Protein 8UQF (pdb70)

Radius of gyration: 21.02 Å; Cα contacts (8 Å, |Δi|>4): 495; chains: 2; bounding box: 47×44×53 Å

Sequence (246 aa):
SEEAKEAIIAMLKEWYDAMNEGDMEKLRSLVDPDASSFVDARTNQVYDKDQFLQMIKEALEQDLKVEVKSIDIEVVIVKVKVRATMVRNGQEHVFEVVDTYEFRRSWKIVKLVSEITQLGSEEAKEAIIAMLKEWYDAMNEGDMEKLRSLVDPDASSFVDARTNQVYDKDQFLQMIIKEALEQDLKVEVKSIDIEQQPDGDVVIVKVKVRATMVRQEHVFEVVDTYEFRRKGDSWKIVKLLVSEEITQLGS

Structure (mmCIF, N/CA/C/O backbone):
data_8UQF
#
_entry.id   8UQF
#
_cell.length_a   48.016
_cell.length_b   48.609
_cell.length_c   56.438
_cell.angle_alpha   90.000
_cell.angle_beta   93.990
_cell.angle_gamma   90.000
#
_symmetry.space_group_name_H-M   'P 1 21 1'
#
loop_
_entity.id
_entity.type
_entity.pdbx_description
1 polymer 'designed cortisol-binding protein hcy129_mpnn5'
2 non-polymer (11alpha,14beta)-11,17,21-trihydroxypregn-4-ene-3,20-dione
3 non-polymer 'SULFATE ION'
4 water water
#
loop_
_atom_site.group_PDB
_atom_site.id
_atom_site.type_symbol
_atom_site.label_atom_id
_atom_site.label_alt_id
_atom_site.label_comp_id
_atom_site.label_asym_id
_atom_site.label_entity_id
_atom_site.label_seq_id
_atom_site.pdbx_PDB_ins_code
_atom_site.Cartn_x
_atom_site.Cartn_y
_atom_site.Cartn_z
_atom_site.occupancy
_atom_site.B_iso_or_equiv
_atom_site.auth_seq_id
_atom_site.auth_comp_id
_atom_site.auth_asym_id
_atom_site.auth_atom_id
_atom_site.pdbx_PDB_model_num
ATOM 1 N N . SER A 1 6 ? -7.21400 0.41800 8.74400 1.000 68.85167 3 SER A N 1
ATOM 2 C CA . SER A 1 6 ? -6.09000 1.21100 8.27500 1.000 66.18239 3 SER A CA 1
ATOM 3 C C . SER A 1 6 ? -4.89200 0.88000 9.11100 1.000 66.71175 3 SER A C 1
ATOM 4 O O . SER A 1 6 ? -3.77700 0.82400 8.62000 1.000 68.41059 3 SER A O 1
ATOM 7 N N . GLU A 1 7 ? -5.12100 0.60800 10.38200 1.000 66.84015 4 GLU A N 1
ATOM 8 C CA . GLU A 1 7 ? -4.03800 0.25000 11.24500 1.000 66.03084 4 GLU A CA 1
ATOM 9 C C . GLU A 1 7 ? -3.58400 -1.11400 10.79300 1.000 61.87250 4 GLU A C 1
ATOM 10 O O . GLU A 1 7 ? -2.43200 -1.32700 10.71600 1.000 58.81240 4 GLU A O 1
ATOM 16 N N . GLU A 1 8 ? -4.49700 -2.01300 10.44900 1.000 62.18047 5 GLU A N 1
ATOM 17 C CA . GLU A 1 8 ? -4.14400 -3.30500 9.92200 1.000 62.44084 5 GLU A CA 1
ATOM 18 C C . GLU A 1 8 ? -3.32300 -3.15400 8.63600 1.000 59.57417 5 GLU A C 1
ATOM 19 O O . GLU A 1 8 ? -2.35200 -3.82600 8.45000 1.000 58.66274 5 GLU A O 1
ATOM 25 N N . ALA A 1 9 ? -3.71900 -2.25500 7.76200 1.000 62.29183 6 ALA A N 1
ATOM 26 C CA . ALA A 1 9 ? -2.98700 -2.00200 6.55000 1.000 57.51823 6 ALA A CA 1
ATOM 27 C C . ALA A 1 9 ? -1.56700 -1.59600 6.88200 1.000 56.01931 6 ALA A C 1
ATOM 28 O O . ALA A 1 9 ? -0.62200 -2.14500 6.34200 1.000 50.62959 6 ALA A O 1
ATOM 30 N N . LYS A 1 10 ? -1.42500 -0.63600 7.77400 1.000 57.82107 7 LYS A N 1
ATOM 31 C CA . LYS A 1 10 ? -0.12800 -0.16100 8.18000 1.000 52.92965 7 LYS A CA 1
ATOM 32 C C . LYS A 1 10 ? 0.70300 -1.26700 8.78800 1.000 50.90346 7 LYS A C 1
ATOM 33 O O . LYS A 1 10 ? 1.84000 -1.44700 8.48200 1.000 40.12512 7 LYS A O 1
ATOM 39 N N . GLU A 1 11 ? 0.08500 -2.04100 9.63400 1.000 48.03684 8 GLU A N 1
ATOM 40 C CA . GLU A 1 11 ? 0.75800 -3.08000 10.33800 1.000 47.53756 8 GLU A CA 1
ATOM 41 C C . GLU A 1 11 ? 1.23500 -4.14400 9.42100 1.000 42.57617 8 GLU A C 1
ATOM 42 O O . GLU A 1 11 ? 2.21700 -4.73600 9.65900 1.000 40.44356 8 GLU A O 1
ATOM 48 N N . ALA A 1 12 ? 0.49800 -4.38000 8.37000 1.000 40.93405 9 ALA A N 1
ATOM 49 C CA . ALA A 1 12 ? 0.89700 -5.38000 7.38700 1.000 45.01239 9 ALA A CA 1
ATOM 50 C C . ALA A 1 12 ? 2.09400 -4.90300 6.56600 1.000 41.85071 9 ALA A C 1
ATOM 51 O O . ALA A 1 12 ? 3.01700 -5.68600 6.29100 1.000 38.83615 9 ALA A O 1
ATOM 53 N N . ILE A 1 13 ? 2.10900 -3.64000 6.19700 1.000 37.72116 10 ILE A N 1
ATOM 54 C CA . ILE A 1 13 ? 3.21000 -3.10300 5.44300 1.000 34.61332 10 ILE A CA 1
ATOM 55 C C . ILE A 1 13 ? 4.47400 -3.15500 6.27500 1.000 37.65846 10 ILE A C 1
ATOM 56 O O . ILE A 1 13 ? 5.51900 -3.50300 5.79200 1.000 33.54417 10 ILE A O 1
ATOM 61 N N . ILE A 1 14 ? 4.37200 -2.78900 7.53400 1.000 34.11028 11 ILE A N 1
ATOM 62 C CA . ILE A 1 14 ? 5.52800 -2.81800 8.38500 1.000 32.93165 11 ILE A CA 1
ATOM 63 C C . ILE A 1 14 ? 6.05000 -4.20500 8.51700 1.000 35.16809 11 ILE A C 1
ATOM 64 O O . ILE A 1 14 ? 7.21100 -4.41700 8.46300 1.000 33.71443 11 ILE A O 1
ATOM 69 N N . ALA A 1 15 ? 5.16300 -5.14000 8.75100 1.000 33.45867 12 ALA A N 1
ATOM 70 C CA . ALA A 1 15 ? 5.59200 -6.52100 8.89200 1.000 33.63702 12 ALA A CA 1
ATOM 71 C C . ALA A 1 15 ? 6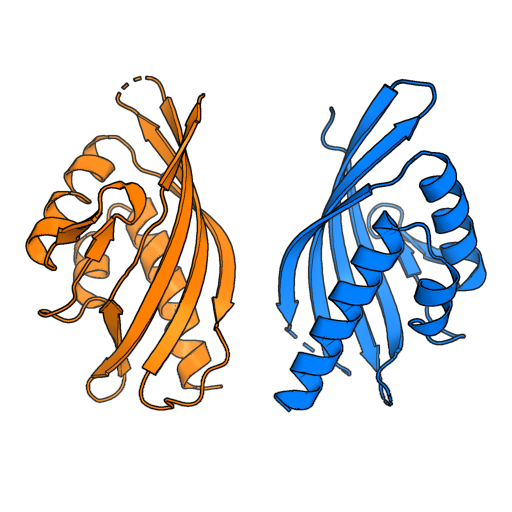.33100 -6.98200 7.64500 1.000 32.15283 12 ALA A C 1
ATOM 72 O O . ALA A 1 15 ? 7.33700 -7.69900 7.74400 1.000 32.96945 12 ALA A O 1
ATOM 74 N N . MET A 1 16 ? 5.84700 -6.60600 6.47500 1.000 30.59841 13 MET A N 1
ATOM 75 C CA . MET A 1 16 ? 6.48400 -6.97900 5.22400 1.000 30.82653 13 MET A CA 1
ATOM 76 C C . MET A 1 16 ? 7.86800 -6.38000 5.10300 1.000 29.70445 13 MET A C 1
ATOM 77 O O . MET A 1 16 ? 8.73100 -7.02000 4.62500 1.000 29.54123 13 MET A O 1
ATOM 82 N N . LEU A 1 17 ? 8.05400 -5.14700 5.52600 1.000 24.84346 14 LEU A N 1
ATOM 83 C CA . LEU A 1 17 ? 9.38800 -4.55100 5.48400 1.000 23.61970 14 LEU A CA 1
ATOM 84 C C . LEU A 1 17 ? 10.32800 -5.23800 6.46000 1.000 27.35959 14 LEU A C 1
ATOM 85 O O . LEU A 1 17 ? 11.51300 -5.40600 6.16700 1.000 24.76208 14 LEU A O 1
ATOM 90 N N . LYS A 1 18 ? 9.81900 -5.64000 7.63200 1.000 28.87502 15 LYS A N 1
ATOM 91 C CA . LYS A 1 18 ? 10.60200 -6.50100 8.51500 1.000 29.06621 15 LYS A CA 1
ATOM 92 C C . LYS A 1 18 ? 11.02100 -7.77900 7.79400 1.000 29.84701 15 LYS A C 1
ATOM 93 O O . LYS A 1 18 ? 12.17600 -8.20500 7.88500 1.000 28.29011 15 LYS A O 1
ATOM 99 N N . GLU A 1 19 ? 10.07300 -8.42800 7.11300 1.000 27.08336 16 GLU A N 1
ATOM 100 C CA . GLU A 1 19 ? 10.39800 -9.63800 6.37100 1.000 27.82882 16 GLU A CA 1
ATOM 101 C C . GLU A 1 19 ? 11.46400 -9.36100 5.31900 1.000 26.16287 16 GLU A C 1
ATOM 102 O O . GLU A 1 19 ? 12.37600 -10.18400 5.10800 1.000 24.97265 16 GLU A O 1
ATOM 108 N N . TRP A 1 20 ? 11.36100 -8.21200 4.64300 1.000 24.20865 17 TRP A N 1
ATOM 109 C CA . TRP A 1 20 ? 12.27900 -7.87300 3.56000 1.000 22.53693 17 TRP A CA 1
ATOM 110 C C . TRP A 1 20 ? 13.70700 -7.81100 4.08700 1.000 21.03451 17 TRP A C 1
ATOM 111 O O . TRP A 1 20 ? 14.61400 -8.48100 3.58200 1.000 20.37964 17 TRP A O 1
ATOM 122 N N . TYR A 1 21 ? 13.90400 -6.99900 5.08400 1.000 22.93757 18 TYR A N 1
ATOM 123 C CA . TYR A 1 21 ? 15.20900 -6.84300 5.59500 1.000 19.91000 18 TYR A CA 1
ATOM 124 C C . TYR A 1 21 ? 15.69800 -8.10500 6.30300 1.000 20.02549 18 TYR A C 1
ATOM 125 O O . TYR A 1 21 ? 16.84000 -8.38300 6.26000 1.000 23.72861 18 TYR A O 1
ATOM 134 N N . ASP A 1 22 ? 14.81100 -8.86100 6.91900 1.000 24.15663 19 ASP A N 1
ATOM 135 C CA . ASP A 1 22 ? 15.22600 -10.09100 7.55300 1.000 27.73699 19 ASP A CA 1
ATOM 136 C C . ASP A 1 22 ? 15.65900 -11.07200 6.48000 1.000 27.11164 19 ASP A C 1
ATOM 137 O O . ASP A 1 22 ? 16.63700 -11.71100 6.63100 1.000 25.42673 19 ASP A O 1
ATOM 142 N N . ALA A 1 23 ? 14.91800 -11.17100 5.40000 1.000 23.37502 20 ALA A N 1
ATOM 143 C CA . ALA A 1 23 ? 15.28700 -12.06900 4.31200 1.000 24.59995 20 ALA A CA 1
ATOM 144 C C . ALA A 1 23 ? 16.62700 -11.68400 3.70500 1.000 25.00573 20 ALA A C 1
ATOM 145 O O . ALA A 1 23 ? 17.37900 -12.51000 3.27300 1.000 23.84625 20 ALA A O 1
ATOM 147 N N . MET A 1 24 ? 16.89400 -10.39600 3.68900 1.000 21.33713 21 MET A N 1
ATOM 148 C CA . MET A 1 24 ? 18.13500 -9.91800 3.18700 1.000 21.75842 21 MET A CA 1
ATOM 149 C C . MET A 1 24 ? 19.26700 -10.42600 4.05500 1.000 21.42436 21 MET A C 1
ATOM 150 O O . MET A 1 24 ? 20.17900 -10.96600 3.56600 1.000 22.06166 21 MET A O 1
ATOM 155 N N . ASN A 1 25 ? 19.16800 -10.30600 5.34900 1.000 23.06334 22 ASN A N 1
ATOM 156 C CA . ASN A 1 25 ? 20.22100 -10.81900 6.20800 1.000 21.37770 22 ASN A CA 1
ATOM 157 C C . ASN A 1 25 ? 20.31500 -12.34200 6.16200 1.000 24.96673 22 ASN A C 1
ATOM 158 O O . ASN A 1 25 ? 21.36500 -12.87500 6.23700 1.000 27.34869 22 ASN A O 1
ATOM 163 N N . GLU A 1 26 ? 19.19300 -13.01200 5.90300 1.000 23.62227 23 GLU A N 1
ATOM 164 C CA . GLU A 1 26 ? 19.20800 -14.46500 5.77800 1.000 24.32521 23 GLU A CA 1
ATOM 165 C C . GLU A 1 26 ? 19.77600 -14.91700 4.44000 1.000 29.43115 23 GLU A C 1
ATOM 166 O O . GLU A 1 26 ? 20.10900 -16.10500 4.28500 1.000 27.13728 23 GLU A O 1
ATOM 172 N N . GLY A 1 27 ? 19.84800 -14.01600 3.45000 1.000 21.10274 24 GLY A N 1
ATOM 173 C CA . GLY A 1 27 ? 20.20500 -14.40000 2.10900 1.000 22.57362 24 GLY A CA 1
ATOM 174 C C . GLY A 1 27 ? 19.12300 -15.14400 1.36100 1.000 27.52709 24 GLY A C 1
ATOM 175 O O . GLY A 1 27 ? 19.42800 -15.89100 0.43000 1.000 26.69983 24 GLY A O 1
ATOM 176 N N . ASP A 1 28 ? 17.86600 -14.96700 1.75900 1.000 24.17266 25 ASP A N 1
ATOM 177 C CA . ASP A 1 28 ? 16.74100 -15.72600 1.22000 1.000 25.24532 25 ASP A CA 1
ATOM 178 C C . ASP A 1 28 ? 16.04000 -14.93100 0.11900 1.000 23.81750 25 ASP A C 1
ATOM 179 O O . ASP A 1 28 ? 15.07600 -14.20200 0.36300 1.000 23.46471 25 ASP A O 1
ATOM 184 N N . MET A 1 29 ? 16.51900 -15.09100 -1.10400 1.000 21.79300 26 MET A N 1
ATOM 185 C CA . MET A 1 29 ? 15.93500 -14.33400 -2.20400 1.000 25.03667 26 MET A CA 1
ATOM 186 C C . MET A 1 29 ? 14.57600 -14.86900 -2.61100 1.000 28.57159 26 MET A C 1
ATOM 187 O O . MET A 1 29 ? 13.81400 -14.12900 -3.23400 1.000 25.22513 26 MET A O 1
ATOM 192 N N . GLU A 1 30 ? 14.18100 -16.06000 -2.20400 1.000 26.65471 27 GLU A N 1
ATOM 193 C CA . GLU A 1 30 ? 12.84600 -16.50700 -2.51000 1.000 27.00079 27 GLU A CA 1
ATOM 194 C C . GLU A 1 30 ? 11.85600 -15.62100 -1.83800 1.000 29.33555 27 GLU A 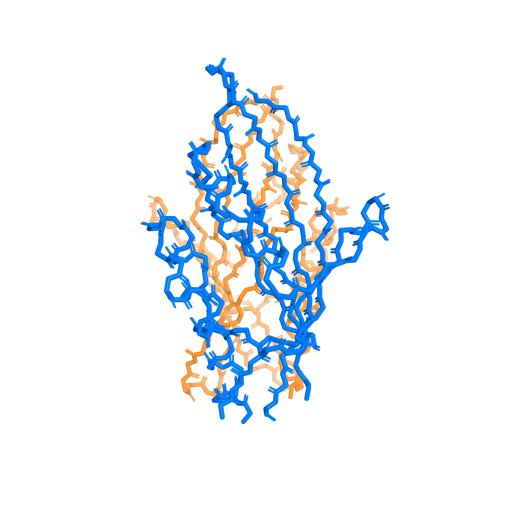C 1
ATOM 195 O O . GLU A 1 30 ? 10.81700 -15.34500 -2.35800 1.000 30.51309 27 GLU A O 1
ATOM 201 N N . LYS A 1 31 ? 12.17000 -15.21500 -0.63400 1.000 25.22095 28 LYS A N 1
ATOM 202 C CA . LYS A 1 31 ? 11.26400 -14.36100 0.10400 1.000 30.67809 28 LYS A CA 1
ATOM 203 C C . LYS A 1 31 ? 11.24300 -12.97400 -0.51200 1.000 28.92171 28 LYS A C 1
ATOM 204 O O . LYS A 1 31 ? 10.22200 -12.40200 -0.62500 1.000 27.75020 28 LYS A O 1
ATOM 210 N N . LEU A 1 32 ? 12.35700 -12.45800 -0.94800 1.000 20.53597 29 LEU A N 1
ATOM 211 C CA . LEU A 1 32 ? 12.37200 -11.12900 -1.58100 1.000 19.40688 29 LEU A CA 1
ATOM 212 C C . LEU A 1 32 ? 11.54600 -11.11200 -2.86300 1.000 23.38803 29 LEU A C 1
ATOM 213 O O . LEU A 1 32 ? 10.76800 -10.18400 -3.11200 1.000 25.11698 29 LEU A O 1
ATOM 218 N N . ARG A 1 33 ? 11.66900 -12.14700 -3.65600 1.000 25.99608 30 ARG A N 1
ATOM 219 C CA . ARG A 1 33 ? 10.97900 -12.19200 -4.91700 1.000 26.32559 30 ARG A CA 1
ATOM 220 C C . ARG A 1 33 ? 9.49800 -12.11300 -4.75000 1.000 28.23096 30 ARG A C 1
ATOM 221 O O . ARG A 1 33 ? 8.82300 -11.46100 -5.47600 1.000 27.53619 30 ARG A O 1
ATOM 229 N N . SER A 1 34 ? 9.00600 -12.70000 -3.69200 1.000 25.27116 31 SER A N 1
ATOM 230 C CA . SER A 1 34 ? 7.59100 -12.72100 -3.47100 1.000 31.55018 31 SER A CA 1
ATOM 231 C C . SER A 1 34 ? 6.96200 -11.42700 -2.97500 1.000 30.66003 31 SER A C 1
ATOM 232 O O . SER A 1 34 ? 5.77600 -11.29000 -3.00700 1.000 32.95580 31 SER A O 1
ATOM 235 N N . LEU A 1 35 ? 7.77500 -10.50300 -2.50500 1.000 23.27190 32 LEU A N 1
ATOM 236 C CA . LEU A 1 35 ? 7.31000 -9.24000 -1.94100 1.000 26.47782 32 LEU A CA 1
ATOM 237 C C . LEU A 1 35 ? 7.20000 -8.11800 -2.97000 1.000 25.81166 32 LEU A C 1
ATOM 238 O O . LEU A 1 35 ? 6.65300 -7.05200 -2.65800 1.000 28.14505 32 LEU A O 1
ATOM 243 N N . VAL A 1 36 ? 7.62900 -8.36100 -4.20300 1.000 26.13617 33 VAL A N 1
ATOM 244 C CA . VAL A 1 36 ? 7.76900 -7.34900 -5.24400 1.000 25.17406 33 VAL A CA 1
ATOM 245 C C . VAL A 1 36 ? 6.80200 -7.66600 -6.36800 1.000 26.80228 33 VAL A C 1
ATOM 246 O O . VAL A 1 36 ? 6.77500 -8.79800 -6.86300 1.000 28.22872 33 VAL A O 1
ATOM 250 N N . ASP A 1 37 ? 6.08400 -6.66500 -6.84600 1.000 25.65483 34 ASP A N 1
ATOM 251 C CA . ASP A 1 37 ? 5.20400 -6.84000 -7.96200 1.000 29.35809 34 ASP A CA 1
ATOM 252 C C . ASP A 1 37 ? 6.07200 -7.12300 -9.17500 1.000 32.64797 34 ASP A C 1
ATOM 253 O O . ASP A 1 37 ? 7.07300 -6.50200 -9.35500 1.000 25.49235 34 ASP A O 1
ATOM 258 N N . PRO A 1 38 ? 5.62800 -7.97900 -10.10700 1.000 28.08756 35 PRO A N 1
ATOM 259 C CA . PRO A 1 38 ? 6.46000 -8.19600 -11.28900 1.000 26.64954 35 PRO A CA 1
ATOM 260 C C . PRO A 1 38 ? 6.81800 -6.95900 -12.14400 1.000 25.82256 35 PRO A C 1
ATOM 261 O O . PRO A 1 38 ? 7.80200 -6.95800 -12.78500 1.000 27.99872 35 PRO A O 1
ATOM 265 N N . ASP A 1 39 ? 5.99600 -5.92900 -12.13500 1.000 28.41848 36 ASP A N 1
ATOM 266 C CA . ASP A 1 39 ? 6.23000 -4.74100 -12.87300 1.000 29.56850 36 ASP A CA 1
ATOM 267 C C . ASP A 1 39 ? 6.77900 -3.59900 -12.04600 1.000 29.03196 36 ASP A C 1
ATOM 268 O O . ASP A 1 39 ? 6.68200 -2.48400 -12.44300 1.000 34.01773 36 ASP A O 1
ATOM 273 N N . ALA A 1 40 ? 7.38400 -3.91700 -10.91900 1.000 27.68748 37 ALA A N 1
ATOM 274 C CA . ALA A 1 40 ? 7.89600 -2.88100 -10.07200 1.000 26.06026 37 ALA A CA 1
ATOM 275 C C . ALA A 1 40 ? 9.10000 -2.16500 -10.65500 1.000 22.79598 37 ALA A C 1
ATOM 276 O O . ALA A 1 40 ? 9.80500 -2.71600 -11.43600 1.000 27.21519 37 ALA A O 1
ATOM 278 N N . SER A 1 41 ? 9.32800 -0.92500 -10.28700 1.000 23.05237 38 SER A N 1
ATOM 279 C CA A SER A 1 41 ? 10.63500 -0.25800 -10.84100 0.527 22.88624 38 SER A CA 1
ATOM 280 C CA B SER A 1 41 ? 10.63500 -0.23600 -10.83100 0.473 22.90264 38 SER A CA 1
ATOM 281 C C . SER A 1 41 ? 11.54200 0.13800 -9.50700 1.000 19.20724 38 SER A C 1
ATOM 282 O O . SER A 1 41 ? 11.07700 0.42200 -8.32800 1.000 25.20163 38 SER A O 1
ATOM 287 N N . PHE A 1 42 ? 12.82600 0.01400 -9.72700 1.000 19.15664 39 PHE A N 1
ATOM 288 C CA . PHE A 1 42 ? 13.80000 0.25500 -8.70400 1.000 20.72150 39 PHE A CA 1
ATOM 289 C C . PHE A 1 42 ? 14.72500 1.36800 -9.10500 1.000 23.58257 39 PHE A C 1
ATOM 290 O O . PHE A 1 42 ? 15.39800 1.23700 -10.07400 1.000 21.76343 39 PHE A O 1
ATOM 298 N N . VAL A 1 43 ? 14.78800 2.43100 -8.31500 1.000 21.36949 40 VAL A N 1
ATOM 299 C CA . VAL A 1 43 ? 15.56800 3.54600 -8.69500 1.000 23.59223 40 VAL A CA 1
ATOM 300 C C . VAL A 1 43 ? 16.75600 3.79400 -7.76300 1.000 22.20344 40 VAL A C 1
ATOM 301 O O . VAL A 1 43 ? 16.58200 3.77100 -6.58900 1.000 23.77185 40 VAL A O 1
ATOM 305 N N . ASP A 1 44 ? 17.93400 3.99400 -8.33400 1.000 21.48227 41 ASP A N 1
ATOM 306 C CA . ASP A 1 44 ? 19.13900 4.43100 -7.62500 1.000 18.53253 41 ASP A CA 1
ATOM 307 C C . ASP A 1 44 ? 19.12800 5.93900 -7.74100 1.000 20.99365 41 ASP A C 1
ATOM 308 O O . ASP A 1 44 ? 19.43900 6.47700 -8.80000 1.000 23.75209 41 ASP A O 1
ATOM 313 N N . ALA A 1 45 ? 18.73100 6.64100 -6.66500 1.000 22.92861 42 ALA A N 1
ATOM 314 C CA . ALA A 1 45 ? 18.50000 8.08000 -6.81200 1.000 27.44019 42 ALA A CA 1
ATOM 315 C C . ALA A 1 45 ? 19.78300 8.81600 -7.17400 1.000 26.56026 42 ALA A C 1
ATOM 316 O O . ALA A 1 45 ? 19.75600 9.77000 -7.97500 1.000 27.82088 42 ALA A O 1
ATOM 318 N N . ARG A 1 46 ? 20.91100 8.39900 -6.60900 1.000 24.46111 43 ARG A N 1
ATOM 319 C CA . ARG A 1 46 ? 22.14600 9.14800 -6.77300 1.000 25.86514 43 ARG A CA 1
ATOM 320 C C . ARG A 1 46 ? 22.71700 9.01200 -8.17900 1.000 31.78936 43 ARG A C 1
ATOM 321 O O . ARG A 1 46 ? 23.31900 9.96900 -8.69400 1.000 34.25966 43 ARG A O 1
ATOM 329 N N . THR A 1 47 ? 22.48900 7.87200 -8.83900 1.000 26.24845 44 THR A N 1
ATOM 330 C CA . THR A 1 47 ? 22.97300 7.66200 -10.19800 1.000 25.21762 44 THR A CA 1
ATOM 331 C C . THR A 1 47 ? 21.89100 7.89100 -11.25100 1.000 23.62727 44 THR A C 1
ATOM 332 O O . THR A 1 47 ? 22.22100 7.90100 -12.45400 1.000 27.27154 44 THR A O 1
ATOM 336 N N . ASN A 1 48 ? 20.62500 8.05100 -10.84400 1.000 20.22722 45 ASN A N 1
ATOM 337 C CA . ASN A 1 48 ? 19.46100 8.18300 -11.71100 1.000 24.00741 45 ASN A CA 1
ATOM 338 C C . ASN A 1 48 ? 19.18600 6.90800 -12.50300 1.000 25.88686 45 ASN A C 1
ATOM 339 O O . ASN A 1 48 ? 18.41200 6.91700 -13.47600 1.000 22.53133 45 ASN A O 1
ATOM 344 N N . GLN A 1 49 ? 19.77700 5.81000 -12.07800 1.000 21.47718 46 GLN A N 1
ATOM 345 C CA . GLN A 1 49 ? 19.56100 4.52300 -12.74300 1.000 21.46719 46 GLN A CA 1
ATOM 346 C C . GLN A 1 49 ? 18.25600 3.88000 -12.30900 1.000 22.20974 46 GLN A C 1
ATOM 347 O O . GLN A 1 49 ? 17.90700 3.87000 -11.12600 1.000 23.79594 46 GLN A O 1
ATOM 353 N N . VAL A 1 50 ? 17.55500 3.27700 -13.27700 1.000 20.35112 47 VAL A N 1
ATOM 354 C CA . VAL A 1 50 ? 16.27000 2.63600 -13.05600 1.000 21.85866 47 VAL A CA 1
ATOM 355 C C . VAL A 1 50 ? 16.35300 1.19500 -13.53800 1.000 20.13300 47 VAL A C 1
ATOM 356 O O . VAL A 1 50 ? 16.86200 0.93700 -14.63700 1.000 24.53719 47 VAL A O 1
ATOM 360 N N . TYR A 1 51 ? 15.87600 0.26900 -12.70600 1.000 19.59304 48 TYR A N 1
ATOM 361 C CA . TYR A 1 51 ? 15.91700 -1.17000 -12.96100 1.000 20.60020 48 TYR A CA 1
ATOM 362 C C . TYR A 1 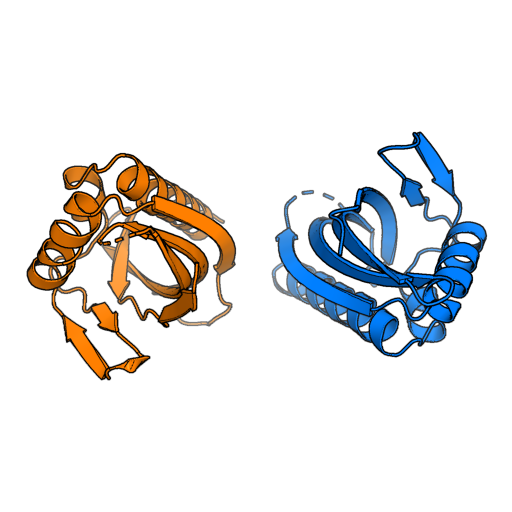51 ? 14.54500 -1.81500 -12.81700 1.000 17.81134 48 TYR A C 1
ATOM 363 O O . TYR A 1 51 ? 13.69400 -1.37600 -12.04300 1.000 20.02653 48 TYR A O 1
ATOM 372 N N . ASP A 1 52 ? 14.31300 -2.87700 -13.60500 1.000 21.47242 49 ASP A N 1
ATOM 373 C CA . ASP A 1 52 ? 13.11900 -3.68200 -13.37800 1.000 18.77053 49 ASP A CA 1
ATOM 374 C C . ASP A 1 52 ? 13.41000 -4.73100 -12.29600 1.000 21.11884 49 ASP A C 1
ATOM 375 O O . ASP A 1 52 ? 14.51300 -4.76100 -11.71900 1.000 21.02548 49 ASP A O 1
ATOM 380 N N . LYS A 1 53 ? 12.40600 -5.57200 -11.97800 1.000 23.05042 50 LYS A N 1
ATOM 381 C CA . LYS A 1 53 ? 12.53000 -6.47800 -10.83800 1.000 22.69078 50 LYS A CA 1
ATOM 382 C C . LYS A 1 53 ? 13.67400 -7.46900 -11.05000 1.000 23.40887 50 LYS A C 1
ATOM 383 O O . LYS A 1 53 ? 14.47700 -7.71100 -10.13900 1.000 22.92166 50 LYS A O 1
ATOM 389 N N . ASP A 1 54 ? 13.75300 -8.09100 -12.23700 1.000 22.87929 51 ASP A N 1
ATOM 390 C CA . ASP A 1 54 ? 14.80000 -9.08000 -12.45100 1.000 26.66599 51 ASP A CA 1
ATOM 391 C C . ASP A 1 54 ? 16.18700 -8.46100 -12.36700 1.000 22.55298 51 ASP A C 1
ATOM 392 O O . ASP A 1 54 ? 17.11400 -9.09500 -11.86200 1.000 24.87393 51 ASP A O 1
ATOM 397 N N . GLN A 1 55 ? 16.35600 -7.22000 -12.85300 1.000 21.89342 52 GLN A N 1
ATOM 398 C CA . GLN A 1 55 ? 17.66100 -6.55900 -12.82000 1.000 21.70054 52 GLN A CA 1
ATOM 399 C C . GLN A 1 55 ? 18.02900 -6.20200 -11.39500 1.000 22.06839 52 GLN A C 1
ATOM 400 O O . GLN A 1 55 ? 19.18900 -6.34400 -10.97400 1.000 20.72668 52 GLN A O 1
ATOM 406 N N . PHE A 1 56 ? 17.02200 -5.74000 -10.64300 1.000 19.75740 53 PHE A N 1
ATOM 407 C CA . PHE A 1 56 ? 17.22100 -5.40900 -9.23900 1.000 21.38977 53 PHE A CA 1
ATOM 408 C C . PHE A 1 56 ? 17.63700 -6.63900 -8.45400 1.000 19.82658 53 PHE A C 1
ATOM 409 O O . PHE A 1 56 ? 18.61900 -6.61000 -7.69900 1.000 20.82532 53 PHE A O 1
ATOM 417 N N . LEU A 1 57 ? 16.93800 -7.74100 -8.64100 1.000 21.53187 54 LEU A N 1
ATOM 418 C CA . LEU A 1 57 ? 17.24700 -8.96700 -7.92000 1.000 20.34884 54 LEU A CA 1
ATOM 419 C C . LEU A 1 57 ? 18.60000 -9.53300 -8.29700 1.000 23.10270 54 LEU A C 1
ATOM 420 O O . LEU A 1 57 ? 19.24200 -10.15000 -7.52300 1.000 23.74603 54 LEU A O 1
ATOM 425 N N . GLN A 1 58 ? 19.02500 -9.28500 -9.50800 1.000 23.02819 55 GLN A N 1
ATOM 426 C CA . GLN A 1 58 ? 20.31900 -9.72100 -9.93000 1.000 25.03965 55 GLN A CA 1
ATOM 427 C C . GLN A 1 58 ? 21.38700 -8.98400 -9.13800 1.000 24.85351 55 GLN A C 1
ATOM 428 O O . GLN A 1 58 ? 22.36700 -9.54500 -8.75000 1.000 23.95310 55 GLN A O 1
ATOM 434 N N . MET A 1 59 ? 21.17700 -7.68600 -8.96900 1.000 23.30082 56 MET A N 1
ATOM 435 C CA . MET A 1 59 ? 22.08300 -6.85900 -8.20400 1.000 24.41371 56 MET A CA 1
ATOM 436 C C . MET A 1 59 ? 22.05800 -7.26500 -6.76000 1.000 22.34523 56 MET A C 1
ATOM 437 O O . MET A 1 59 ? 23.04700 -7.26100 -6.14500 1.000 20.29277 56 MET A O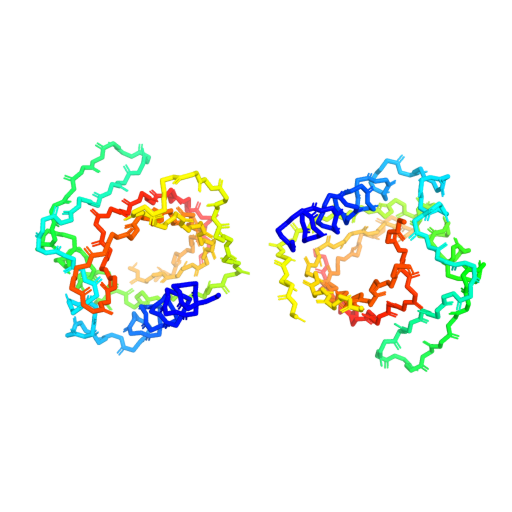 1
ATOM 442 N N . ILE A 1 60 ? 20.89000 -7.56700 -6.24000 1.000 20.39854 57 ILE A N 1
ATOM 443 C CA . ILE A 1 60 ? 20.81900 -8.09200 -4.87200 1.000 19.87333 57 ILE A CA 1
ATOM 444 C C . ILE A 1 60 ? 21.63300 -9.36600 -4.75100 1.000 22.07527 57 ILE A C 1
ATOM 445 O O . ILE A 1 60 ? 22.38000 -9.54600 -3.79600 1.000 21.66811 57 ILE A O 1
ATOM 450 N N . LYS A 1 61 ? 21.49700 -10.26800 -5.69200 1.000 20.62739 58 LYS A N 1
ATOM 451 C CA . LYS A 1 61 ? 22.25600 -11.51100 -5.63700 1.000 22.27628 58 LYS A CA 1
ATOM 452 C C . LYS A 1 61 ? 23.76700 -11.27100 -5.53500 1.000 25.21950 58 LYS A C 1
ATOM 453 O O . LYS A 1 61 ? 24.40700 -11.85600 -4.70400 1.000 20.84307 58 LYS A O 1
ATOM 459 N N . GLU A 1 62 ? 24.28000 -10.36200 -6.36300 1.000 21.07612 59 GLU A N 1
ATOM 460 C CA . GLU A 1 62 ? 25.69000 -10.00700 -6.33800 1.000 21.15784 59 GLU A CA 1
ATOM 461 C C . GLU A 1 62 ? 26.08300 -9.42300 -5.00200 1.000 25.24920 59 GLU A C 1
ATOM 462 O O . GLU A 1 62 ? 27.17700 -9.69800 -4.50500 1.000 23.85211 59 GLU A O 1
ATOM 468 N N . ALA A 1 63 ? 25.21600 -8.56800 -4.41200 1.000 19.39145 60 ALA A N 1
ATOM 469 C CA . ALA A 1 63 ? 25.53400 -7.98500 -3.12100 1.000 22.89582 60 ALA A CA 1
ATOM 470 C C . ALA A 1 63 ? 25.53100 -9.02700 -2.02200 1.000 24.23355 60 ALA A C 1
ATOM 471 O O . ALA A 1 63 ? 26.35200 -8.97400 -1.09300 1.000 23.43502 60 ALA A O 1
ATOM 473 N N . LEU A 1 64 ? 24.59100 -9.97400 -2.09200 1.000 20.18271 61 LEU A N 1
ATOM 474 C CA . LEU A 1 64 ? 24.56800 -11.04100 -1.09600 1.000 21.09829 61 LEU A CA 1
ATOM 475 C C . LEU A 1 64 ? 25.81600 -11.91500 -1.19000 1.000 23.94187 61 LEU A C 1
ATOM 476 O O . LEU A 1 64 ? 26.30100 -12.39600 -0.14800 1.000 26.87874 61 LEU A O 1
ATOM 481 N N . GLU A 1 65 ? 26.36100 -12.08400 -2.39600 1.000 21.91554 62 GLU A N 1
ATOM 482 C CA . GLU A 1 65 ? 27.62500 -12.81100 -2.56600 1.000 27.48136 62 GLU A CA 1
ATOM 483 C C . GLU A 1 65 ? 28.78800 -12.07000 -1.92700 1.000 27.89375 62 GLU A C 1
ATOM 484 O O . GLU A 1 65 ? 29.82700 -12.69300 -1.64900 1.000 28.85548 62 GLU A O 1
ATOM 490 N N . GLN A 1 66 ? 28.65200 -10.75100 -1.72900 1.000 24.62125 63 GLN A N 1
ATOM 491 C CA . GLN A 1 66 ? 29.62700 -9.93100 -1.02600 1.000 27.84917 63 GLN A CA 1
ATOM 492 C C . GLN A 1 66 ? 29.26900 -9.73200 0.44800 1.000 29.95512 63 GLN A C 1
ATOM 493 O O . GLN A 1 66 ? 29.66300 -8.73400 1.05800 1.000 27.13563 63 GLN A O 1
ATOM 499 N N . ASP A 1 67 ? 28.53400 -10.65500 1.01400 1.000 23.35828 64 ASP A N 1
ATOM 500 C CA . ASP A 1 67 ? 28.15100 -10.61900 2.39900 1.000 22.71275 64 ASP A CA 1
ATOM 501 C C . ASP A 1 67 ? 27.35300 -9.39300 2.83500 1.000 23.15616 64 ASP A C 1
ATOM 502 O O . ASP A 1 67 ? 27.49900 -8.92000 3.90800 1.000 23.87818 64 ASP A O 1
ATOM 507 N N . LEU A 1 68 ? 26.46200 -8.92400 1.98100 1.000 22.32625 65 LEU A N 1
ATOM 508 C CA . LEU A 1 68 ? 25.62000 -7.82100 2.36600 1.000 24.36524 65 LEU A CA 1
ATOM 509 C C . LEU A 1 68 ? 24.81600 -8.10500 3.61200 1.000 23.27583 65 LEU A C 1
ATOM 510 O O . LEU A 1 68 ? 24.18300 -9.09500 3.70300 1.000 24.64180 65 LEU A O 1
ATOM 515 N N . LYS A 1 69 ? 24.89000 -7.21800 4.58000 1.000 20.80490 66 LYS A N 1
ATOM 516 C CA . LYS A 1 69 ? 24.08600 -7.29100 5.78600 1.000 23.27319 66 LYS A CA 1
ATOM 517 C C . LYS A 1 69 ? 23.45200 -5.92700 6.03500 1.000 23.20275 66 LYS A C 1
ATOM 518 O O . LYS A 1 69 ? 23.99300 -4.92900 5.67700 1.000 23.76943 66 LYS A O 1
ATOM 524 N N . VAL A 1 70 ? 22.28600 -5.92400 6.63700 1.000 21.43695 67 VAL A N 1
ATOM 525 C CA . VAL A 1 70 ? 21.56500 -4.70000 6.86100 1.000 20.97862 67 VAL A CA 1
ATOM 526 C C . VAL A 1 70 ? 20.91200 -4.60300 8.25500 1.000 27.28398 67 VAL A C 1
ATOM 527 O O . VAL A 1 70 ? 20.62900 -5.58800 8.85700 1.000 29.62932 67 VAL A O 1
ATOM 531 N N . GLU A 1 71 ? 20.69300 -3.39200 8.74500 1.000 23.58301 68 GLU A N 1
ATOM 532 C CA . GLU A 1 71 ? 19.99100 -3.21500 9.96300 1.000 26.68598 68 GLU A CA 1
ATOM 533 C C . GLU A 1 71 ? 19.06600 -2.00500 9.78000 1.000 27.23587 68 GLU A C 1
ATOM 534 O O . GLU A 1 71 ? 19.49200 -0.96500 9.36500 1.000 26.95585 68 GLU A O 1
ATOM 540 N N . VAL A 1 72 ? 17.80000 -2.16600 10.06500 1.000 24.99797 69 VAL A N 1
ATOM 541 C CA . VAL A 1 72 ? 16.88800 -1.09000 9.90700 1.000 27.31618 69 VAL A CA 1
ATOM 542 C C . VAL A 1 72 ? 17.03500 -0.11500 11.09800 1.000 30.59079 69 VAL A C 1
ATOM 543 O O . VAL A 1 72 ? 17.05000 -0.53200 12.19000 1.000 29.60277 69 VAL A O 1
ATOM 547 N N . LYS A 1 73 ? 17.17400 1.15700 10.83600 1.000 25.23968 70 LYS A N 1
ATOM 548 C CA . LYS A 1 73 ? 17.30100 2.16600 11.85000 1.000 30.03643 70 LYS A CA 1
ATOM 549 C C . LYS A 1 73 ? 16.03800 2.91700 12.15200 1.000 37.01277 70 LYS A C 1
ATOM 550 O O . LYS A 1 73 ? 15.86300 3.31800 13.28800 1.000 40.98805 70 LYS A O 1
ATOM 556 N N . SER A 1 74 ? 15.16500 3.13800 11.17500 1.000 26.95397 71 SER A N 1
ATOM 557 C CA . SER A 1 74 ? 13.92900 3.87200 11.38500 1.000 31.79350 71 SER A CA 1
ATOM 558 C C . SER A 1 74 ? 12.99000 3.57500 10.22200 1.000 33.05140 71 SER A C 1
ATOM 559 O O . SER A 1 74 ? 13.43900 3.32000 9.10300 1.000 28.74971 71 SER A O 1
ATOM 562 N N . ILE A 1 75 ? 11.69500 3.60800 10.51100 1.000 32.20176 72 ILE A N 1
ATOM 563 C CA . ILE A 1 75 ? 10.63700 3.36200 9.52900 1.000 31.70840 72 ILE A CA 1
ATOM 564 C C . ILE A 1 75 ? 9.54800 4.40900 9.71500 1.000 39.52786 72 ILE A C 1
ATOM 565 O O . ILE A 1 75 ? 8.95600 4.50800 10.80000 1.000 40.40333 72 ILE A O 1
ATOM 570 N N . ASP A 1 76 ? 9.25000 5.15800 8.65500 1.000 33.53623 73 ASP A N 1
ATOM 571 C CA . ASP A 1 76 ? 8.27600 6.24300 8.71300 1.000 32.58991 73 ASP A CA 1
ATOM 572 C C . ASP A 1 76 ? 7.25300 6.06100 7.60200 1.000 37.98915 73 ASP A C 1
ATOM 573 O O . ASP A 1 76 ? 7.58300 6.16700 6.41600 1.000 34.42211 73 ASP A O 1
ATOM 578 N N . ILE A 1 77 ? 5.99400 5.79000 7.96300 1.000 37.55597 74 ILE A N 1
ATOM 579 C CA . ILE A 1 77 ? 4.96000 5.68700 7.00000 1.000 42.12719 74 ILE A CA 1
ATOM 580 C C . ILE A 1 77 ? 4.47300 7.11200 6.69200 1.000 44.01069 74 ILE A C 1
ATOM 581 O O . ILE A 1 77 ? 4.22600 7.88000 7.58900 1.000 41.77581 74 ILE A O 1
ATOM 586 N N . GLU A 1 78 ? 4.37400 7.46700 5.43100 1.000 38.52194 75 GLU A N 1
ATOM 587 C CA . GLU A 1 78 ? 3.94600 8.78500 5.03800 1.000 41.44048 75 GLU A CA 1
ATOM 588 C C . GLU A 1 78 ? 2.60700 8.63100 4.38300 1.000 47.59479 75 GLU A C 1
ATOM 589 O O . GLU A 1 78 ? 2.53100 8.55400 3.18600 1.000 48.63011 75 GLU A O 1
ATOM 595 N N . VAL A 1 85 ? -2.35200 3.15700 -2.13300 1.000 42.07744 82 VAL A N 1
ATOM 596 C CA . VAL A 1 85 ? -0.92000 3.42500 -2.20300 1.000 38.72241 82 VAL A CA 1
ATOM 597 C C . VAL A 1 85 ? -0.40900 3.87100 -0.83700 1.000 47.51881 82 VAL A C 1
ATOM 598 O O . VAL A 1 85 ? -0.93800 4.82100 -0.24200 1.000 46.85022 82 VAL A O 1
ATOM 602 N N . VAL A 1 86 ? 0.63000 3.20600 -0.36000 1.000 41.98797 83 VAL A N 1
ATOM 603 C CA . VAL A 1 86 ? 1.26200 3.50100 0.91800 1.000 38.21516 83 VAL A CA 1
ATOM 604 C C . VAL A 1 86 ? 2.73300 3.77600 0.64500 1.000 36.67349 83 VAL A C 1
ATOM 605 O O . VAL A 1 86 ? 3.39600 2.96800 -0.01700 1.000 32.02156 83 VAL A O 1
ATOM 609 N N . ILE A 1 87 ? 3.25000 4.91000 1.13400 1.000 30.70974 84 ILE A N 1
ATOM 610 C CA . ILE A 1 87 ? 4.61500 5.33900 0.94800 1.000 32.03453 84 ILE A CA 1
ATOM 611 C C . ILE A 1 87 ? 5.34600 5.23200 2.28700 1.000 36.09363 84 ILE A C 1
ATOM 612 O O . ILE A 1 87 ? 4.91300 5.78000 3.24200 1.000 33.39061 84 ILE A O 1
ATOM 617 N N . VAL A 1 88 ? 6.45400 4.51200 2.34200 1.000 29.90832 85 VAL A N 1
ATOM 618 C CA . VAL A 1 88 ? 7.17800 4.26000 3.58200 1.000 26.21342 85 VAL A CA 1
ATOM 619 C C . VAL A 1 88 ? 8.64200 4.57000 3.35700 1.000 28.81947 85 VAL A C 1
ATOM 620 O O . VAL A 1 88 ? 9.22600 4.11200 2.37300 1.000 24.35521 85 VAL A O 1
ATOM 624 N N . LYS A 1 89 ? 9.26900 5.37200 4.23000 1.000 26.29199 86 LYS A N 1
ATOM 625 C CA . LYS A 1 89 ? 10.65200 5.70700 4.19600 1.000 26.90871 86 LYS A CA 1
ATOM 626 C C . LYS A 1 89 ? 11.39800 4.87300 5.28300 1.000 29.33636 86 LYS A C 1
ATOM 627 O O . LYS A 1 89 ? 11.06200 4.91400 6.41800 1.000 26.93276 86 LYS A O 1
ATOM 633 N N . VAL A 1 90 ? 12.42300 4.14300 4.90100 1.000 22.98981 87 VAL A N 1
ATOM 634 C CA . VAL A 1 90 ? 13.21300 3.30800 5.79500 1.000 21.38712 87 VAL A CA 1
ATOM 635 C C . VAL A 1 90 ? 14.64300 3.77700 5.72700 1.000 23.33922 87 VAL A C 1
ATOM 636 O O . VAL A 1 90 ? 15.19600 3.91200 4.64600 1.000 23.42155 87 VAL A O 1
ATOM 640 N N . LYS A 1 91 ? 15.28900 3.98400 6.87300 1.000 24.96471 88 LYS A N 1
ATOM 641 C CA . LYS A 1 91 ? 16.67300 4.31900 6.92400 1.000 24.71175 88 LYS A CA 1
ATOM 642 C C . LYS A 1 91 ? 17.37800 3.05100 7.38600 1.000 24.28207 88 LYS A C 1
ATOM 643 O O . LYS A 1 91 ? 16.96700 2.44000 8.30300 1.000 27.30355 88 LYS A O 1
ATOM 649 N N . VAL A 1 92 ? 18.44500 2.68500 6.69300 1.000 21.50937 89 VAL A N 1
ATOM 650 C CA . VAL A 1 92 ? 19.14200 1.45300 6.93200 1.000 23.47323 89 VAL A CA 1
ATOM 651 C C . VAL A 1 92 ? 20.66600 1.61900 6.96400 1.000 24.54165 89 VAL A C 1
ATOM 652 O O . VAL A 1 92 ? 21.19700 2.41500 6.23700 1.000 24.23815 89 VAL A O 1
ATOM 656 N N . ARG A 1 93 ? 21.33000 0.93600 7.88100 1.000 19.91329 90 ARG A N 1
ATOM 657 C CA . ARG A 1 93 ? 22.77200 0.81800 7.80400 1.000 21.79309 90 ARG A CA 1
ATOM 658 C C . ARG A 1 93 ? 23.10600 -0.51800 7.15700 1.000 25.15367 90 ARG A C 1
ATOM 659 O O . ARG A 1 93 ? 22.47500 -1.53400 7.45900 1.000 26.58647 90 ARG A O 1
ATOM 667 N N . ALA A 1 94 ? 24.05400 -0.51400 6.22400 1.000 21.76470 91 ALA A N 1
ATOM 668 C CA . ALA A 1 94 ? 24.39900 -1.72200 5.50000 1.000 20.09154 91 ALA A CA 1
ATOM 669 C C . ALA A 1 94 ? 25.89900 -1.87600 5.43900 1.000 27.36961 91 ALA A C 1
ATOM 670 O O . ALA A 1 94 ? 26.64800 -0.89600 5.43100 1.000 25.02704 91 ALA A O 1
ATOM 672 N N . THR A 1 95 ? 26.34800 -3.12700 5.33400 1.000 24.57625 92 THR A N 1
ATOM 673 C CA . THR A 1 95 ? 27.73500 -3.41700 5.17300 1.000 22.64845 92 THR A CA 1
ATOM 674 C C . THR A 1 95 ? 27.88400 -4.45200 4.08900 1.000 23.75335 92 THR A C 1
ATOM 675 O O . THR A 1 95 ? 27.03900 -5.27800 3.93100 1.000 24.43265 92 THR A O 1
ATOM 679 N N . MET A 1 96 ? 28.99100 -4.39800 3.37000 1.000 21.59598 93 MET A N 1
ATOM 680 C CA . MET A 1 96 ? 29.33000 -5.33200 2.34000 1.000 25.38493 93 MET A CA 1
ATOM 681 C C . MET A 1 96 ? 30.82200 -5.55300 2.42900 1.000 32.23422 93 MET A C 1
ATOM 682 O O . MET A 1 96 ? 31.52200 -4.64000 2.71800 1.000 38.25812 93 MET A O 1
ATOM 687 N N . VAL A 1 97 ? 31.29000 -6.75300 2.17700 1.000 30.21538 94 VAL A N 1
ATOM 688 C CA . VAL A 1 97 ? 32.71500 -7.05100 2.22300 1.000 34.75512 94 VAL A CA 1
ATOM 689 C C . VAL A 1 97 ? 33.15300 -7.33400 0.78900 1.000 39.74735 94 VAL A C 1
ATOM 690 O O . VAL A 1 97 ? 32.74100 -8.29600 0.22600 1.000 42.00404 94 VAL A O 1
ATOM 694 N N . ARG A 1 98 ? 34.03800 -6.51400 0.25000 1.000 43.49203 95 ARG A N 1
ATOM 695 C CA . ARG A 1 98 ? 34.47700 -6.53100 -1.14200 1.000 42.76855 95 ARG A CA 1
ATOM 696 C C . ARG A 1 98 ? 35.98500 -6.73600 -1.15900 1.000 52.79622 95 ARG A C 1
ATOM 697 O O . ARG A 1 98 ? 36.73600 -5.83800 -0.76400 1.000 51.14195 95 ARG A O 1
ATOM 705 N N . ASN A 1 99 ? 36.42700 -7.90400 -1.62300 1.000 57.83189 96 ASN A N 1
ATOM 706 C CA . ASN A 1 99 ? 37.84900 -8.22500 -1.68000 1.000 54.60642 96 ASN A CA 1
ATOM 707 C C . ASN A 1 99 ? 38.51200 -7.98000 -0.32600 1.000 53.64218 96 ASN A C 1
ATOM 708 O O . ASN A 1 99 ? 39.54400 -7.31800 -0.22100 1.000 56.25901 96 ASN A O 1
ATOM 713 N N . GLY A 1 100 ? 37.87500 -8.41800 0.72300 1.000 55.68254 97 GLY A N 1
ATOM 714 C CA . GLY A 1 100 ? 38.42900 -8.28600 2.03700 1.000 52.12871 97 GLY A CA 1
ATOM 715 C C . GLY A 1 100 ? 38.34700 -6.94200 2.66900 1.000 53.23670 97 GLY A C 1
ATOM 716 O O . GLY A 1 100 ? 38.79300 -6.84000 3.78300 1.000 55.91451 97 GLY A O 1
ATOM 717 N N . GLN A 1 101 ? 37.74400 -5.94100 2.02400 1.000 41.36613 98 GLN A N 1
ATOM 718 C CA . GLN A 1 101 ? 37.66600 -4.63000 2.60200 1.000 46.94876 98 GLN A CA 1
ATOM 719 C C . GLN A 1 101 ? 36.18700 -4.41000 2.85500 1.000 40.71527 98 GLN A C 1
ATOM 720 O O . GLN A 1 101 ? 35.40900 -4.52000 1.95300 1.000 39.23396 98 GLN A O 1
ATOM 726 N N . GLU A 1 102 ? 35.80500 -4.13300 4.08200 1.000 40.00511 99 GLU A N 1
ATOM 727 C CA . GLU A 1 102 ? 34.43700 -3.91000 4.39600 1.000 38.19058 99 GLU A CA 1
ATOM 728 C C . GLU A 1 102 ? 34.06000 -2.48800 3.99100 1.000 41.53849 99 GLU A C 1
ATOM 729 O O . GLU A 1 102 ? 34.87900 -1.60000 4.07100 1.000 43.07540 99 GLU A O 1
ATOM 735 N N . HIS A 1 103 ? 32.83000 -2.28400 3.54600 1.000 29.22671 100 HIS A N 1
ATOM 736 C CA . HIS A 1 103 ? 32.34600 -0.97600 3.16400 1.000 27.99541 100 HIS A CA 1
ATOM 737 C C . HIS A 1 103 ? 31.06900 -0.76800 3.96200 1.000 28.01731 100 HIS A C 1
ATOM 738 O O . HIS A 1 103 ? 30.33600 -1.69400 4.16400 1.000 30.09280 100 HIS A O 1
ATOM 745 N N . VAL A 1 104 ? 30.81700 0.43800 4.41800 1.000 23.26403 101 VAL A N 1
ATOM 746 C CA . VAL A 1 104 ? 29.66100 0.70100 5.23200 1.000 22.36445 101 VAL A CA 1
ATOM 747 C C . VAL A 1 104 ? 28.80600 1.75200 4.58800 1.000 25.68691 101 VAL A C 1
ATOM 748 O O . VAL A 1 104 ? 29.32600 2.70800 4.11300 1.000 25.85007 101 VAL A O 1
ATOM 752 N N . PHE A 1 105 ? 27.50000 1.54600 4.57900 1.000 21.04083 102 PHE A N 1
ATOM 753 C CA . PHE A 1 105 ? 26.59800 2.44200 3.93700 1.000 20.93771 102 PHE A CA 1
ATOM 754 C C . PHE A 1 105 ? 25.41200 2.88600 4.77100 1.000 23.38268 102 PHE A C 1
ATOM 755 O O . PHE A 1 105 ? 25.00100 2.19800 5.64400 1.000 24.36533 102 PHE A O 1
ATOM 763 N N . GLU A 1 106 ? 24.86100 4.04800 4.48000 1.000 20.83645 103 GLU A N 1
ATOM 764 C CA . GLU A 1 106 ? 23.64600 4.48000 5.11600 1.000 20.47028 103 GLU A CA 1
ATOM 765 C C . GLU A 1 106 ? 22.70700 4.67300 3.93100 1.000 23.67867 103 GLU A C 1
ATOM 766 O O . GLU A 1 106 ? 23.07200 5.29100 2.99600 1.000 25.21597 103 GLU A O 1
ATOM 772 N N . VAL A 1 107 ? 21.56000 4.00700 3.90800 1.000 20.19585 104 VAL A N 1
ATOM 773 C CA . VAL A 1 107 ? 20.65000 4.00600 2.77600 1.000 19.31992 104 VAL A CA 1
ATOM 774 C C . VAL A 1 107 ? 19.28900 4.50500 3.23100 1.000 20.01390 104 VAL A C 1
ATOM 775 O O . VAL A 1 107 ? 18.78000 4.08700 4.26600 1.000 22.82925 104 VAL A O 1
ATOM 779 N N . VAL A 1 108 ? 18.67200 5.38000 2.44100 1.000 19.03771 105 VAL A N 1
ATOM 780 C CA . VAL A 1 108 ? 17.30500 5.77300 2.68700 1.000 17.42252 105 VAL A CA 1
ATOM 781 C C . VAL A 1 108 ? 16.50400 5.14900 1.57600 1.000 22.36360 105 VAL A C 1
ATOM 782 O O . VAL A 1 108 ? 16.73300 5.45400 0.40900 1.000 21.84848 105 VAL A O 1
ATOM 786 N N . ASP A 1 109 ? 15.63300 4.21800 1.95400 1.000 18.96655 106 ASP A N 1
ATOM 787 C CA . ASP A 1 109 ? 14.78300 3.47000 1.02100 1.000 18.00900 106 ASP A CA 1
ATOM 788 C C . ASP A 1 109 ? 13.37200 4.01200 1.13300 1.000 20.01607 106 ASP A C 1
ATOM 789 O O . ASP A 1 109 ? 12.76100 3.95200 2.19700 1.000 24.73885 106 ASP A O 1
ATOM 794 N N . THR A 1 110 ? 12.84500 4.55400 0.04200 1.000 22.93544 107 THR A N 1
ATOM 795 C CA . THR A 1 110 ? 11.47000 4.96900 0.03100 1.000 23.14260 107 THR A CA 1
ATOM 796 C C . THR A 1 110 ? 10.67700 4.06400 -0.89000 1.000 21.69603 107 THR A C 1
ATOM 797 O O . THR A 1 110 ? 10.93000 4.03000 -2.10000 1.000 24.70800 107 THR A O 1
ATOM 801 N N . TYR A 1 111 ? 9.73700 3.34100 -0.30200 1.000 19.43954 108 TYR A N 1
ATOM 802 C CA . TYR A 1 111 ? 8.92100 2.34000 -0.96300 1.000 22.24138 108 TYR A CA 1
ATOM 803 C C . TYR A 1 111 ? 7.55100 2.89900 -1.27200 1.000 28.58107 108 TYR A C 1
ATOM 804 O O . TYR A 1 111 ? 6.96800 3.58500 -0.43200 1.000 28.45147 108 TYR A O 1
ATOM 813 N N . GLU A 1 112 ? 6.97500 2.41900 -2.37400 1.000 24.10182 109 GLU A N 1
ATOM 814 C CA . GLU A 1 112 ? 5.59700 2.65000 -2.72100 1.000 29.98396 109 GLU A CA 1
ATOM 815 C C . GLU A 1 112 ? 4.96500 1.24700 -2.76200 1.000 28.94267 109 GLU A C 1
ATOM 816 O O . GLU A 1 112 ? 5.37200 0.44800 -3.53500 1.000 27.66851 109 GLU A O 1
ATOM 822 N N . PHE A 1 113 ? 4.01300 0.95500 -1.87700 1.000 29.34800 110 PHE A N 1
ATOM 823 C CA . PHE A 1 113 ? 3.31500 -0.31400 -1.85000 1.000 30.25659 110 PHE A CA 1
ATOM 824 C C . PHE A 1 113 ? 1.93500 -0.10500 -2.48300 1.000 42.91953 110 PHE A C 1
ATOM 825 O O . PHE A 1 113 ? 1.34100 0.91000 -2.29500 1.000 35.56623 110 PHE A O 1
ATOM 833 N N . ARG A 1 114 ? 1.43000 -1.06900 -3.22000 1.000 35.96335 111 ARG A N 1
ATOM 834 C CA . ARG A 1 114 ? 0.11800 -0.92800 -3.83700 1.000 40.38534 111 ARG A CA 1
ATOM 835 C C . ARG A 1 114 ? -0.62700 -2.23300 -3.63600 1.000 41.39351 111 ARG A C 1
ATOM 836 O O . ARG A 1 114 ? -0.05100 -3.26600 -3.74000 1.000 40.29455 111 ARG A O 1
ATOM 844 N N . ARG A 1 115 ? -1.92600 -2.17900 -3.36500 1.000 42.12564 112 ARG A N 1
ATOM 845 C CA . ARG A 1 115 ? -2.65400 -3.40700 -3.12100 1.000 47.96949 112 ARG A CA 1
ATOM 846 C C . ARG A 1 115 ? -2.98300 -4.11300 -4.45300 1.000 48.87865 112 ARG A C 1
ATOM 847 O O . ARG A 1 115 ? -3.57800 -3.53500 -5.32200 1.000 56.91224 112 ARG A O 1
ATOM 855 N N . SER A 1 119 ? -3.43700 -8.41400 -1.21200 1.000 57.80404 116 SER A N 1
ATOM 856 C CA . SER A 1 119 ? -2.11800 -8.30600 -0.60300 1.000 59.18842 116 SER A CA 1
ATOM 857 C C . SER A 1 119 ? -1.44000 -7.03300 -1.08600 1.000 47.87038 116 SER A C 1
ATOM 858 O O . SER A 1 119 ? -1.68300 -6.56300 -2.20000 1.000 49.45963 116 SER A O 1
ATOM 861 N N . TRP A 1 120 ? -0.58200 -6.48400 -0.23600 1.000 48.44383 117 TRP A N 1
ATOM 862 C CA . TRP A 1 120 ? 0.24500 -5.34600 -0.60700 1.000 49.10784 117 TRP A CA 1
ATOM 863 C C . TRP A 1 120 ? 1.54900 -5.81800 -1.24300 1.000 41.62708 117 TRP A C 1
ATOM 864 O O . TRP A 1 120 ? 2.17900 -6.77600 -0.77500 1.000 45.07258 117 TRP A O 1
ATOM 875 N N . LYS A 1 121 ? 1.95700 -5.14200 -2.31200 1.000 36.97828 118 LYS A N 1
ATOM 876 C CA . LYS A 1 121 ? 3.19800 -5.46600 -2.99300 1.000 35.08204 118 LYS A CA 1
ATOM 877 C C . LYS A 1 121 ? 3.98600 -4.19700 -3.25700 1.000 32.64239 118 LYS A C 1
ATOM 878 O O . LYS A 1 121 ? 3.41400 -3.11600 -3.45300 1.000 32.08153 118 LYS A O 1
ATOM 884 N N . ILE A 1 122 ? 5.31000 -4.32800 -3.30100 1.000 27.52405 119 ILE A N 1
ATOM 885 C CA . ILE A 1 122 ? 6.15600 -3.20600 -3.60200 1.000 25.93562 119 ILE A CA 1
ATOM 886 C C . ILE A 1 122 ? 6.00700 -2.91600 -5.07800 1.000 27.40162 119 ILE A C 1
ATOM 887 O O . ILE A 1 122 ? 6.10300 -3.81200 -5.85900 1.000 26.18360 119 ILE A O 1
ATOM 892 N N . VAL A 1 123 ? 5.66300 -1.70200 -5.45300 1.000 26.50255 120 VAL A N 1
ATOM 893 C CA . VAL A 1 123 ? 5.64300 -1.38500 -6.85000 1.000 29.83290 120 VAL A CA 1
ATOM 894 C C . VAL A 1 123 ? 6.74600 -0.41900 -7.24800 1.000 30.29617 120 VAL A C 1
ATOM 895 O O . VAL A 1 123 ? 7.03400 -0.25400 -8.40000 1.000 26.76225 120 VAL A O 1
ATOM 899 N N . LYS A 1 124 ? 7.38000 0.20100 -6.27700 1.000 21.69540 121 LYS A N 1
ATOM 900 C CA . LYS A 1 124 ? 8.42800 1.10400 -6.58100 1.000 24.06337 121 LYS A CA 1
ATOM 901 C C . LYS A 1 124 ? 9.36800 1.29600 -5.40400 1.000 22.37305 121 LYS A C 1
ATOM 902 O O . LYS A 1 124 ? 8.93100 1.37700 -4.32400 1.000 23.10465 121 LYS A O 1
ATOM 908 N N . LEU A 1 125 ? 10.65200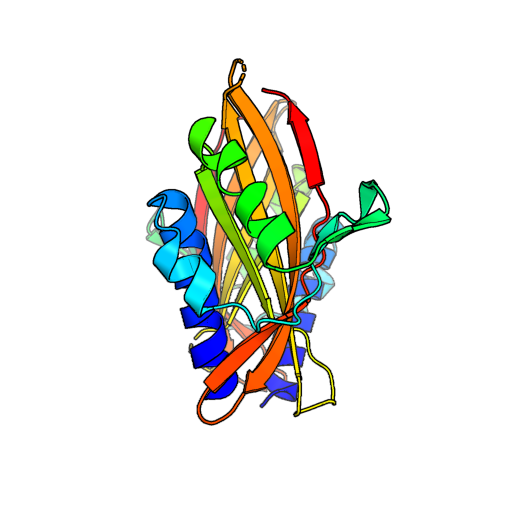 1.33500 -5.63800 1.000 21.18437 122 LEU A N 1
ATOM 909 C CA . LEU A 1 125 ? 11.58200 1.70500 -4.56800 1.000 24.47439 122 LEU A CA 1
ATOM 910 C C . LEU A 1 125 ? 12.54800 2.75100 -5.08600 1.000 24.28272 122 LEU A C 1
ATOM 911 O O . LEU A 1 125 ? 13.13300 2.57100 -6.15400 1.000 23.58580 122 LEU A O 1
ATOM 916 N N . VAL A 1 126 ? 12.78200 3.82100 -4.31900 1.000 21.45937 123 VAL A N 1
ATOM 917 C CA . VAL A 1 126 ? 13.85500 4.75000 -4.59800 1.000 21.64567 123 VAL A CA 1
ATOM 918 C C . VAL A 1 126 ? 14.85800 4.63800 -3.45200 1.000 23.54426 123 VAL A C 1
ATOM 919 O O . VAL A 1 126 ? 14.47300 4.79900 -2.28600 1.000 26.32613 123 VAL A O 1
ATOM 923 N N . SER A 1 127 ? 16.13000 4.37700 -3.77100 1.000 21.80198 124 SER A N 1
ATOM 924 C CA . SER A 1 127 ? 17.17700 4.21900 -2.76000 1.000 19.82166 124 SER A CA 1
ATOM 925 C C . SER A 1 127 ? 18.26500 5.30300 -2.87300 1.000 27.22896 124 SER A C 1
ATOM 926 O O . SER A 1 127 ? 18.85200 5.44200 -3.90100 1.000 24.62162 124 SER A O 1
ATOM 929 N N . GLU A 1 128 ? 18.50100 6.04900 -1.80700 1.000 21.32299 125 GLU A N 1
ATOM 930 C CA . GLU A 1 128 ? 19.55000 6.98800 -1.74300 1.000 20.40797 125 GLU A CA 1
ATOM 931 C C . GLU A 1 128 ? 20.64700 6.28600 -0.96000 1.000 19.94637 125 GLU A C 1
ATOM 932 O O . GLU A 1 128 ? 20.46800 6.03000 0.16600 1.000 21.86119 125 GLU A O 1
ATOM 938 N N . ILE A 1 129 ? 21.77700 6.01800 -1.59800 1.000 20.17255 126 ILE A N 1
ATOM 939 C CA . ILE A 1 129 ? 22.86400 5.22600 -1.02900 1.000 22.08664 126 ILE A CA 1
ATOM 940 C C . ILE A 1 129 ? 24.07700 6.12000 -0.80300 1.000 24.34792 126 ILE A C 1
ATOM 941 O O . ILE A 1 129 ? 24.59200 6.70600 -1.74800 1.000 25.96499 126 ILE A O 1
ATOM 946 N N . THR A 1 130 ? 24.56300 6.17500 0.43400 1.000 20.64528 127 THR A N 1
ATOM 947 C CA . THR A 1 130 ? 25.70800 6.92900 0.78500 1.000 24.50639 127 THR A CA 1
ATOM 948 C C . THR A 1 130 ? 26.72100 5.96800 1.38000 1.000 24.61778 127 THR A C 1
ATOM 949 O O . THR A 1 130 ? 26.37000 5.20500 2.20100 1.000 24.48263 127 THR A O 1
ATOM 953 N N . GLN A 1 131 ? 27.95300 6.00100 0.93300 1.000 21.90794 128 GLN A N 1
ATOM 954 C CA . GLN A 1 131 ? 28.98300 5.16300 1.48700 1.000 21.80547 128 GLN A CA 1
ATOM 955 C C . GLN A 1 131 ? 29.64700 5.96600 2.59700 1.000 24.70671 128 GLN A C 1
ATOM 956 O O . GLN A 1 131 ? 30.12600 7.01300 2.36800 1.000 25.63154 128 GLN A O 1
ATOM 962 N N . LEU A 1 132 ? 29.61700 5.44600 3.79500 1.000 22.62925 129 LEU A N 1
ATOM 963 C CA . LEU A 1 132 ? 30.13000 6.16200 4.93600 1.000 31.65488 129 LEU A CA 1
ATOM 964 C C . LEU A 1 132 ? 31.58400 6.03500 5.15600 1.000 36.33960 129 LEU A C 1
ATOM 965 O O . LEU A 1 132 ? 32.21800 6.92800 5.66800 1.000 38.06056 129 LEU A O 1
ATOM 970 N N . GLY A 1 133 ? 32.12500 4.91500 4.77500 1.000 32.44451 130 GLY A N 1
ATOM 971 C CA . GLY A 1 133 ? 33.50100 4.65200 5.06500 1.000 41.90670 130 GLY A CA 1
ATOM 972 C C . GLY A 1 133 ? 33.53900 3.76800 6.30500 1.000 45.53726 130 GLY A C 1
ATOM 973 O O . GLY A 1 133 ? 32.87800 4.02900 7.29100 1.000 48.71033 130 GLY A O 1
ATOM 974 N N . SER A 1 134 ? 34.31100 2.69200 6.23600 1.000 47.06794 131 SER A N 1
ATOM 975 C CA . SER A 1 134 ? 34.40500 1.74100 7.32700 1.000 48.83915 131 SER A CA 1
ATOM 976 C C . SER A 1 134 ? 35.08500 2.28600 8.54700 1.000 51.58249 131 SER A C 1
ATOM 977 O O . SER A 1 134 ? 35.76000 1.55500 9.23300 1.000 60.13213 131 SER A O 1
ATOM 980 N N . GLU B 1 7 ? -5.96900 10.52700 13.16900 1.000 52.49336 4 GLU B N 1
ATOM 981 C CA . GLU B 1 7 ? -4.60000 10.87900 13.38800 1.000 50.66779 4 GLU B CA 1
ATOM 982 C C . GLU B 1 7 ? -4.44800 12.12700 14.26200 1.000 48.39496 4 GLU B C 1
ATOM 983 O O . GLU B 1 7 ? -3.37500 12.57600 14.43600 1.000 42.33323 4 GLU B O 1
ATOM 989 N N . GLU B 1 8 ? -5.50000 12.67200 14.82900 1.000 46.07160 5 GLU B N 1
ATOM 990 C CA . GLU B 1 8 ? -5.33900 13.90700 15.58700 1.000 43.60670 5 GLU B CA 1
ATOM 991 C C . GLU B 1 8 ? -4.40000 13.82600 16.76700 1.000 48.56722 5 GLU B C 1
ATOM 992 O O . GLU B 1 8 ? -3.52800 14.65300 16.92800 1.000 49.03393 5 GLU B O 1
ATOM 998 N N . ALA B 1 9 ? -4.59000 12.82900 17.60100 1.000 45.35785 6 ALA B N 1
ATOM 999 C CA . ALA B 1 9 ? -3.70700 12.69700 18.74900 1.000 42.00348 6 ALA B CA 1
ATOM 1000 C C . ALA B 1 9 ? -2.29200 12.41500 18.35000 1.000 41.86345 6 ALA B C 1
ATOM 1001 O O . ALA B 1 9 ? -1.38400 12.90600 18.95800 1.000 42.10764 6 ALA B O 1
ATOM 1003 N N . LYS B 1 10 ? -2.10200 11.59300 17.35300 1.000 37.83029 7 LYS B N 1
ATOM 1004 C CA . LYS B 1 10 ? -0.78900 11.29700 16.92800 1.000 38.80370 7 LYS B CA 1
ATOM 1005 C C . LYS B 1 10 ? -0.08500 12.54200 16.43100 1.000 45.68666 7 LYS B C 1
ATOM 1006 O O . LYS B 1 10 ? 0.98100 12.84500 16.85500 1.000 43.03620 7 LYS B O 1
ATOM 1012 N N . GLU B 1 11 ? -0.77800 13.34300 15.64800 1.000 40.34682 8 GLU B N 1
ATOM 1013 C CA . GLU B 1 11 ? -0.22100 14.54700 15.10800 1.000 38.71175 8 GLU B CA 1
ATOM 1014 C C . GLU B 1 11 ? 0.19700 15.48700 16.20600 1.000 36.89104 8 GLU B C 1
ATOM 1015 O O . GLU B 1 11 ? 1.24500 16.06100 16.09600 1.000 35.44509 8 GLU B O 1
ATOM 1021 N N . ALA B 1 12 ? -0.57500 15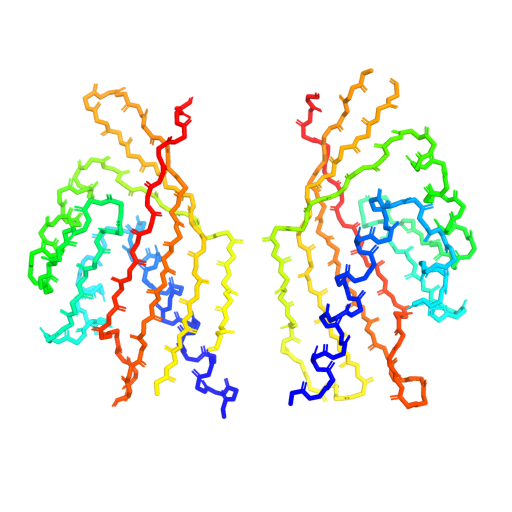.63800 17.24700 1.000 34.04284 9 ALA B N 1
ATOM 1022 C CA . ALA B 1 12 ? -0.22000 16.55500 18.29000 1.000 41.06452 9 ALA B CA 1
ATOM 1023 C C . ALA B 1 12 ? 0.99300 16.05200 19.05900 1.000 42.85114 9 ALA B C 1
ATOM 1024 O O . ALA B 1 12 ? 1.88400 16.80200 19.37000 1.000 35.93250 9 ALA B O 1
ATOM 1026 N N . ILE B 1 13 ? 1.02000 14.76500 19.31200 1.000 35.97123 10 ILE B N 1
ATOM 1027 C CA . ILE B 1 13 ? 2.12200 14.19700 20.06100 1.000 37.27351 10 ILE B CA 1
ATOM 1028 C C . ILE B 1 13 ? 3.45400 14.22000 19.32800 1.000 33.87849 10 ILE B C 1
ATOM 1029 O O . ILE B 1 13 ? 4.47000 14.53800 19.89900 1.000 32.07794 10 ILE B O 1
ATOM 1034 N N . ILE B 1 14 ? 3.44800 13.94800 18.04800 1.000 30.02763 11 ILE B N 1
ATOM 1035 C CA . ILE B 1 14 ? 4.65900 14.00500 17.30700 1.000 30.01001 11 ILE B CA 1
ATOM 1036 C C . ILE B 1 14 ? 5.14300 15.46400 17.27000 1.000 35.38220 11 ILE B C 1
ATOM 1037 O O . ILE B 1 14 ? 6.28400 15.73300 17.47100 1.000 29.46502 11 ILE B O 1
ATOM 1042 N N . ALA B 1 15 ? 4.23700 16.38900 17.04900 1.000 32.51358 12 ALA B N 1
ATOM 1043 C CA . ALA B 1 15 ? 4.56300 17.79200 17.07100 1.000 30.88060 12 ALA B CA 1
ATOM 1044 C C . ALA B 1 15 ? 5.14100 18.20100 18.40400 1.000 35.50319 12 ALA B C 1
ATOM 1045 O O . ALA B 1 15 ? 6.03900 18.98200 18.43700 1.000 33.13744 12 ALA B O 1
ATOM 1047 N N . MET B 1 16 ? 4.57300 17.71100 19.48900 1.000 30.05531 13 MET B N 1
ATOM 1048 C CA . MET B 1 16 ? 5.08900 18.01500 20.82100 1.000 31.31676 13 MET B CA 1
ATOM 1049 C C . MET B 1 16 ? 6.46900 17.40300 21.03400 1.000 26.65547 13 MET B C 1
ATOM 1050 O O . MET B 1 16 ? 7.34300 18.02800 21.65500 1.000 25.31257 13 MET B O 1
ATOM 1055 N N . LEU B 1 17 ? 6.69400 16.19400 20.54500 1.000 24.90440 14 LEU B N 1
ATOM 1056 C CA . LEU B 1 17 ? 8.03100 15.61600 20.70800 1.000 25.49817 14 LEU B CA 1
ATOM 1057 C C . LEU B 1 17 ? 9.05100 16.39600 19.89700 1.000 28.14891 14 LEU B C 1
ATOM 1058 O O . LEU B 1 17 ? 10.15600 16.65500 20.37300 1.000 26.05201 14 LEU B O 1
ATOM 1063 N N . LYS B 1 18 ? 8.66000 16.90600 18.74800 1.000 26.96992 15 LYS B N 1
ATOM 1064 C CA . LYS B 1 18 ? 9.56600 17.72000 17.96500 1.000 28.65120 15 LYS B CA 1
ATOM 1065 C C . LYS B 1 18 ? 9.90000 18.97700 18.75700 1.000 28.97376 15 LYS B C 1
ATOM 1066 O O . LYS B 1 18 ? 11.01000 19.39800 18.78900 1.000 28.12273 15 LYS B O 1
ATOM 1072 N N . GLU B 1 19 ? 8.90700 19.55600 19.39500 1.000 23.12283 16 GLU B N 1
ATOM 1073 C CA . GLU B 1 19 ? 9.13100 20.72900 20.19100 1.000 24.99768 16 GLU B CA 1
ATOM 1074 C C . GLU B 1 19 ? 10.05100 20.43800 21.35600 1.000 26.59253 16 GLU B C 1
ATOM 1075 O O . GLU B 1 19 ? 10.90400 21.20300 21.65800 1.000 26.81673 16 GLU B O 1
ATOM 1081 N N . TRP B 1 20 ? 9.82300 19.31100 22.00500 1.000 25.30485 17 TRP B N 1
ATOM 1082 C CA . TRP B 1 20 ? 10.61800 18.93000 23.17000 1.000 20.84392 17 TRP B CA 1
ATOM 1083 C C . TRP B 1 20 ? 12.10200 18.89700 22.83400 1.000 18.14039 17 TRP B C 1
ATOM 1084 O O . TRP B 1 20 ? 12.92400 19.55900 23.49000 1.000 19.07973 17 TRP B O 1
ATOM 1095 N N . TYR B 1 21 ? 12.46500 18.13600 21.81000 1.000 21.82890 18 TYR B N 1
ATOM 1096 C CA . TYR B 1 21 ? 13.88100 18.00100 21.49100 1.000 19.56926 18 TYR B CA 1
ATOM 1097 C C . TYR B 1 21 ? 14.40700 19.30600 20.88200 1.000 19.54470 18 TYR B C 1
ATOM 1098 O O . TYR B 1 21 ? 15.54900 19.67200 21.13900 1.000 24.24535 18 TYR B O 1
ATOM 1107 N N . ASP B 1 22 ? 13.57200 20.04500 20.13500 1.000 22.28277 19 ASP B N 1
ATOM 1108 C CA . ASP B 1 22 ? 14.02100 21.35100 19.63600 1.000 22.62880 19 ASP B CA 1
ATOM 1109 C C . ASP B 1 22 ? 14.29500 22.30700 20.79300 1.000 24.76740 19 ASP B C 1
ATOM 1110 O O . ASP B 1 22 ? 15.31900 23.00300 20.80300 1.000 28.06653 19 ASP B O 1
ATOM 1115 N N . ALA B 1 23 ? 13.41300 22.33300 21.79300 1.000 21.18409 20 ALA B N 1
ATOM 1116 C CA . ALA B 1 23 ? 13.60500 23.21400 22.95100 1.000 22.54339 20 ALA B CA 1
ATOM 1117 C C . ALA B 1 23 ? 14.82700 22.80300 23.74400 1.000 23.83349 20 ALA B C 1
ATOM 1118 O O . ALA B 1 23 ? 15.54600 23.65000 24.27900 1.000 24.83498 20 ALA B O 1
ATOM 1120 N N . MET B 1 24 ? 15.12000 21.52100 23.77700 1.000 21.67068 21 MET B N 1
ATOM 1121 C CA . MET B 1 24 ? 16.30600 21.05400 24.43500 1.000 19.56786 21 MET B CA 1
ATOM 1122 C C . MET B 1 24 ? 17.53400 21.59900 23.73900 1.000 22.48371 21 MET B C 1
ATOM 1123 O O . MET B 1 24 ? 18.39300 22.11200 24.35500 1.000 23.37831 21 MET B O 1
ATOM 1128 N N . ASN B 1 25 ? 17.59800 21.47400 22.43800 1.000 21.92990 22 ASN B N 1
ATOM 1129 C CA . ASN B 1 25 ? 18.74300 21.98400 21.72200 1.000 22.13658 22 ASN B CA 1
ATOM 1130 C C . ASN B 1 25 ? 18.84800 23.50800 21.84800 1.000 23.76127 22 ASN B C 1
ATOM 1131 O O . ASN B 1 25 ? 19.91500 24.01900 21.83500 1.000 24.30731 22 ASN B O 1
ATOM 1136 N N . GLU B 1 26 ? 17.71400 24.19100 21.91800 1.000 21.78218 23 GLU B N 1
ATOM 1137 C CA . GLU B 1 26 ? 17.68300 25.64600 22.10400 1.000 23.52280 23 GLU B CA 1
ATOM 1138 C C . GLU B 1 26 ? 18.04100 26.07200 23.52200 1.000 26.73582 23 GLU B C 1
ATOM 1139 O O . GLU B 1 26 ? 18.32700 27.25900 23.75200 1.000 26.44953 23 GLU B O 1
ATOM 1145 N N . GLY B 1 27 ? 18.04100 25.14000 24.47500 1.000 27.95298 24 GLY B N 1
ATOM 1146 C CA . GLY B 1 27 ? 18.14100 25.48200 25.87900 1.000 24.60715 24 GLY B CA 1
ATOM 1147 C C . GLY B 1 27 ? 16.94100 26.22300 26.43100 1.000 28.18730 24 GLY B C 1
ATOM 1148 O O . GLY B 1 27 ? 17.08600 27.02000 27.36300 1.000 27.91603 24 GLY B O 1
ATOM 1149 N N . ASP B 1 28 ? 15.74300 25.96700 25.90500 1.000 26.65629 25 ASP B N 1
ATOM 1150 C CA . ASP B 1 28 ? 14.55500 26.74400 26.23500 1.000 24.44313 25 ASP B CA 1
ATOM 1151 C C . ASP B 1 28 ? 13.73400 26.00500 27.28200 1.000 28.06659 25 ASP B C 1
ATOM 1152 O O . ASP B 1 28 ? 12.82300 25.24800 26.95200 1.000 27.48642 25 ASP B O 1
ATOM 1157 N N . MET B 1 29 ? 14.07200 26.21000 28.52500 1.000 26.98109 26 MET B N 1
ATOM 1158 C CA . MET B 1 29 ? 13.37900 25.51300 29.55500 1.000 26.50970 26 MET B CA 1
ATOM 1159 C C . MET B 1 29 ? 11.91600 25.85700 29.77000 1.000 29.39046 26 MET B C 1
ATOM 1160 O O . MET B 1 29 ? 11.19000 25.03200 30.22900 1.000 30.02563 26 MET B O 1
ATOM 1165 N N . GLU B 1 30 ? 11.47000 27.05200 29.41000 1.000 32.78281 27 GLU B N 1
ATOM 1166 C CA . GLU B 1 30 ? 10.04500 27.31800 29.60100 1.000 34.96240 27 GLU B CA 1
ATOM 1167 C C . GLU B 1 30 ? 9.21300 26.44000 28.67600 1.000 32.71341 27 GLU B C 1
ATOM 1168 O O . GLU B 1 30 ? 8.19300 25.97900 29.07800 1.000 33.97758 27 GLU B O 1
ATOM 1174 N N . LYS B 1 31 ? 9.67800 26.17600 27.47300 1.000 32.06586 28 LYS B N 1
ATOM 1175 C CA . LYS B 1 31 ? 8.94900 25.27100 26.60900 1.000 26.74506 28 LYS B CA 1
ATOM 1176 C C . LYS B 1 31 ? 8.93700 23.87100 27.16200 1.000 30.06069 28 LYS B C 1
ATOM 1177 O O . LYS B 1 31 ? 7.95300 23.22300 27.06800 1.000 30.13647 28 LYS B O 1
ATOM 1183 N N . LEU B 1 32 ? 10.04900 23.38700 27.69900 1.000 26.07370 29 LEU B N 1
ATOM 1184 C CA . LEU B 1 32 ? 10.04500 22.04500 28.25100 1.000 25.37063 29 LEU B CA 1
ATOM 1185 C C . LEU B 1 32 ? 9.01100 21.92100 29.35200 1.000 25.44286 29 LEU B C 1
ATOM 1186 O O . LEU B 1 32 ? 8.26000 21.00800 29.38600 1.000 25.74515 29 LEU B O 1
ATOM 1191 N N . ARG B 1 33 ? 8.99900 22.88400 30.24300 1.000 25.91649 30 ARG B N 1
ATOM 1192 C CA . ARG B 1 33 ? 8.09200 22.93900 31.38200 1.000 25.65514 30 ARG B CA 1
ATOM 1193 C C . ARG B 1 33 ? 6.61300 22.86200 31.04100 1.000 27.90796 30 ARG B C 1
ATOM 1194 O O . ARG B 1 33 ? 5.84600 22.15900 31.63100 1.000 27.20551 30 ARG B O 1
ATOM 1202 N N . SER B 1 34 ? 6.25100 23.49100 29.94600 1.000 26.59663 31 SER B N 1
ATOM 1203 C CA . SER B 1 34 ? 4.89400 23.49400 29.47000 1.000 28.85476 31 SER B CA 1
ATOM 1204 C C . SER B 1 34 ? 4.41300 22.18800 28.84600 1.000 34.11191 31 SER B C 1
ATOM 1205 O O . SER B 1 34 ? 3.25600 22.07500 28.60300 1.000 33.91328 31 SER B O 1
ATOM 1208 N N . LEU B 1 35 ? 5.29400 21.22300 28.56700 1.000 28.61584 32 LEU B N 1
ATOM 1209 C CA . LEU B 1 35 ? 4.92300 19.94700 27.97200 1.000 31.12103 32 LEU B CA 1
ATOM 1210 C C . LEU B 1 35 ? 4.72500 18.82100 28.98700 1.000 28.77057 32 LEU B C 1
ATOM 1211 O O . LEU B 1 35 ? 4.35600 17.71400 28.59000 1.000 28.89723 32 LEU B O 1
ATOM 1216 N N . VAL B 1 36 ? 4.91900 19.08400 30.27900 1.000 28.97529 33 VAL B N 1
ATOM 1217 C CA . VAL B 1 36 ? 4.96100 18.04100 31.30200 1.000 25.43565 33 VAL B CA 1
ATOM 1218 C C . VAL B 1 36 ? 3.87900 18.28100 32.34900 1.000 27.46529 33 VAL B C 1
ATOM 1219 O O . VAL B 1 36 ? 3.80800 19.36600 32.93600 1.000 30.14110 33 VAL B O 1
ATOM 1223 N N . ASP B 1 37 ? 3.06800 17.25900 32.60400 1.000 27.63208 34 ASP B N 1
ATOM 1224 C CA . ASP B 1 37 ? 2.07200 17.34100 33.66300 1.000 32.35269 34 ASP B CA 1
ATOM 1225 C C . ASP B 1 37 ? 2.76100 17.54200 35.00800 1.000 32.78624 34 ASP B C 1
ATOM 1226 O O . ASP B 1 37 ? 3.83900 16.98200 35.24700 1.000 28.80620 34 ASP B O 1
ATOM 1231 N N . PRO B 1 38 ? 2.18900 18.32100 35.92800 1.000 35.92958 35 PRO B N 1
ATOM 1232 C CA . PRO B 1 38 ? 2.90200 18.54100 37.19500 1.000 37.75770 35 PRO B CA 1
ATOM 1233 C C . PRO B 1 38 ? 3.19300 17.26100 37.96400 1.000 32.46752 35 PRO B C 1
ATOM 1234 O O . PRO B 1 38 ? 4.16500 17.22600 38.72500 1.000 35.72390 35 PRO B O 1
ATOM 1238 N N . ASP B 1 39 ? 2.39700 16.20800 37.79200 1.000 31.31397 36 ASP B N 1
ATOM 1239 C CA . ASP B 1 39 ? 2.58700 14.96300 38.52500 1.000 34.20088 36 ASP B CA 1
ATOM 1240 C C . ASP B 1 39 ? 3.30200 13.89700 37.70100 1.000 27.64653 36 ASP B C 1
ATOM 1241 O O . ASP B 1 39 ? 3.21600 12.71800 38.02600 1.000 31.54559 36 ASP B O 1
ATOM 1246 N N . ALA B 1 40 ? 4.02100 14.29700 36.65000 1.000 29.30884 37 ALA B N 1
ATOM 1247 C CA . ALA B 1 40 ? 4.76400 13.32400 35.85300 1.000 26.73382 37 ALA B CA 1
ATOM 1248 C C . ALA B 1 40 ? 5.87300 12.66700 36.66600 1.000 21.45617 37 ALA B C 1
ATOM 1249 O O . ALA B 1 40 ? 6.42200 13.24000 37.61300 1.000 28.66829 37 ALA B O 1
ATOM 1251 N N . SER B 1 41 ? 6.20900 11.45600 36.23800 1.000 26.83664 38 SER B N 1
ATOM 1252 C CA A SER B 1 41 ? 7.38000 10.69300 36.97700 0.466 22.63356 38 SER B CA 1
ATOM 1253 C CA B SER B 1 41 ? 7.37500 10.67800 36.96700 0.534 22.61947 38 SER B CA 1
ATOM 1254 C C . SER B 1 41 ? 8.43700 10.37600 35.73200 1.000 22.36258 38 SER B C 1
ATOM 1255 O O . SER B 1 41 ? 8.15100 10.13000 34.51600 1.000 25.30782 38 SER B O 1
ATOM 1260 N N . PHE B 1 42 ? 9.64600 10.64500 36.06900 1.000 22.63233 39 PHE B N 1
ATOM 1261 C CA . PHE B 1 42 ? 10.75500 10.50700 35.13300 1.000 24.70122 39 PHE B CA 1
ATOM 1262 C C . PHE B 1 42 ? 11.66500 9.41500 35.65300 1.000 23.06900 39 PHE B C 1
ATOM 1263 O O . PHE B 1 42 ? 12.21900 9.55100 36.75100 1.000 25.12227 39 PHE B O 1
ATOM 1271 N N . VAL B 1 43 ? 11.81100 8.33500 34.89400 1.000 21.89506 40 VAL B N 1
ATOM 1272 C CA . VAL B 1 43 ? 12.54900 7.21700 35.33600 1.000 22.03856 40 VAL B CA 1
ATOM 1273 C C . VAL B 1 43 ? 13.85300 7.00300 34.57600 1.000 23.89084 40 VAL B C 1
ATOM 1274 O O . VAL B 1 43 ? 13.86400 7.00900 33.38900 1.000 23.72798 40 VAL B O 1
ATOM 1278 N N . ASP B 1 44 ? 14.93600 6.85000 35.30200 1.000 21.65852 41 ASP B N 1
ATOM 1279 C CA . ASP B 1 44 ? 16.24900 6.50300 34.75200 1.000 22.52438 41 ASP B CA 1
ATOM 1280 C C . ASP B 1 44 ? 16.30100 4.98600 34.86300 1.000 23.54441 41 ASP B C 1
ATOM 1281 O O . ASP B 1 44 ? 16.52200 4.44800 35.94500 1.000 22.97165 41 ASP B O 1
ATOM 1286 N N . ALA B 1 45 ? 16.06300 4.28400 33.74100 1.000 23.37118 42 ALA B N 1
ATOM 1287 C CA . ALA B 1 45 ? 15.90300 2.82900 33.81100 1.000 25.42283 42 ALA B CA 1
ATOM 1288 C C . ALA B 1 45 ? 17.13500 2.14900 34.37600 1.000 24.74943 42 ALA B C 1
ATOM 1289 O O . ALA B 1 45 ? 17.01400 1.21100 35.17800 1.000 27.69038 42 ALA B O 1
ATOM 1291 N N . ARG B 1 46 ? 18.30200 2.53600 33.93900 1.000 24.74617 43 ARG B N 1
ATOM 1292 C CA . ARG B 1 46 ? 19.52200 1.89800 34.34400 1.000 25.16606 43 ARG B CA 1
ATOM 1293 C C . ARG B 1 46 ? 19.81500 1.94700 35.83100 1.000 25.84077 43 ARG B C 1
ATOM 1294 O O . ARG B 1 46 ? 20.27200 1.00400 36.37400 1.000 30.26435 43 ARG B O 1
ATOM 1302 N N . THR B 1 47 ? 19.50500 3.05700 36.46700 1.000 27.81140 44 THR B N 1
ATOM 1303 C CA . THR B 1 47 ? 19.74300 3.24900 37.89200 1.000 22.14432 44 THR B CA 1
ATOM 1304 C C . THR B 1 47 ? 18.51100 3.01200 38.75700 1.000 22.99739 44 THR B C 1
ATOM 1305 O O . THR B 1 47 ? 18.63100 3.00800 39.99300 1.000 25.11063 44 THR B O 1
ATOM 1309 N N . ASN B 1 48 ? 17.34300 2.81700 38.16300 1.000 23.41122 45 ASN B N 1
ATOM 1310 C CA . ASN B 1 48 ? 16.07000 2.63900 38.85800 1.000 25.34509 45 ASN B CA 1
ATOM 1311 C C . ASN B 1 48 ? 15.64600 3.89400 39.60200 1.000 21.64687 45 ASN B C 1
ATOM 1312 O O . ASN B 1 48 ? 14.76100 3.83400 40.45700 1.000 23.02083 45 ASN B O 1
ATOM 1317 N N . GLN B 1 49 ? 16.08300 5.05400 39.19000 1.000 22.72041 46 GLN B N 1
ATOM 1318 C CA . GLN B 1 49 ? 15.82800 6.27200 39.94600 1.000 23.12696 46 GLN B CA 1
ATOM 1319 C C . GLN B 1 49 ? 14.59700 6.87500 39.36100 1.000 25.53165 46 GLN B C 1
ATOM 1320 O O . GLN B 1 49 ? 14.43000 6.85200 38.19700 1.000 25.55260 46 GLN B O 1
ATOM 1326 N N . VAL B 1 50 ? 13.76600 7.43800 40.20700 1.000 23.14753 47 VAL B N 1
ATOM 1327 C CA . VAL B 1 50 ? 12.51500 8.03100 39.75900 1.000 20.09061 47 VAL B CA 1
ATOM 1328 C C . VAL B 1 50 ? 12.46400 9.46400 40.28600 1.000 22.01029 47 VAL B C 1
ATOM 1329 O O . VAL B 1 50 ? 12.71500 9.71700 41.46900 1.000 25.35204 47 VAL B O 1
ATOM 1333 N N . TYR B 1 51 ? 12.13800 10.40300 39.39700 1.000 22.47114 48 TYR B N 1
ATOM 1334 C CA . TYR B 1 51 ? 12.13600 11.82300 39.72900 1.000 20.77833 48 TYR B CA 1
ATOM 1335 C C . TYR B 1 51 ? 10.78900 12.44900 39.41500 1.000 21.95492 48 TYR B C 1
ATOM 1336 O O . TYR B 1 51 ? 10.08500 12.02100 38.50200 1.000 23.36050 48 TYR B O 1
ATOM 1345 N N . ASP B 1 52 ? 10.45300 13.50600 40.14800 1.000 22.35729 49 ASP B N 1
ATOM 1346 C CA . ASP B 1 52 ? 9.26900 14.26500 39.79900 1.000 22.23218 49 ASP B CA 1
ATOM 1347 C C . ASP B 1 52 ? 9.68400 15.35200 38.80600 1.000 23.31732 49 ASP B C 1
ATOM 1348 O O . ASP B 1 52 ? 10.85800 15.48000 38.43400 1.000 22.72476 49 ASP B O 1
ATOM 1353 N N . LYS B 1 53 ? 8.69300 16.16200 38.39100 1.000 23.42824 50 LYS B N 1
ATOM 1354 C CA . LYS B 1 53 ? 8.91700 17.15800 37.34600 1.000 23.50964 50 LYS B CA 1
ATOM 1355 C C . LYS B 1 53 ? 10.02100 18.14500 37.70900 1.000 24.27698 50 LYS B C 1
ATOM 1356 O O . LYS B 1 53 ? 10.90800 18.41500 36.89800 1.000 24.99070 50 LYS B O 1
ATOM 1362 N N . ASP B 1 54 ? 9.95700 18.75700 38.90200 1.000 26.92437 51 ASP B N 1
ATOM 1363 C CA . ASP B 1 54 ? 10.95800 19.76300 39.25200 1.000 26.46473 51 ASP B CA 1
ATOM 1364 C C . ASP B 1 54 ? 12.35100 19.16000 39.36300 1.000 23.07325 51 ASP B C 1
ATOM 1365 O O . ASP B 1 54 ? 13.33500 19.80400 38.99500 1.000 26.19456 51 ASP B O 1
ATOM 1370 N N . GLN B 1 55 ? 12.44500 17.94400 39.86200 1.000 25.78403 52 GLN B N 1
ATOM 1371 C CA . GLN B 1 55 ? 13.72400 17.28700 40.01400 1.000 25.42423 52 GLN B CA 1
ATOM 1372 C C . GLN B 1 55 ? 14.31700 16.98700 38.64600 1.000 23.85172 52 GLN B C 1
ATOM 1373 O O . GLN B 1 55 ? 15.45200 17.13300 38.41600 1.000 25.63401 52 GLN B O 1
ATOM 1379 N N . PHE B 1 56 ? 13.48400 16.55700 37.74400 1.000 21.47406 53 PHE B N 1
ATOM 1380 C CA . PHE B 1 56 ? 13.95500 16.23400 36.39500 1.000 20.73819 53 PHE B CA 1
ATOM 1381 C C . PHE B 1 56 ? 14.41200 17.49100 35.67400 1.000 23.06839 53 PHE B C 1
ATOM 1382 O O . PHE B 1 56 ? 15.47200 17.50700 35.03100 1.000 23.28754 53 PHE B O 1
ATOM 1390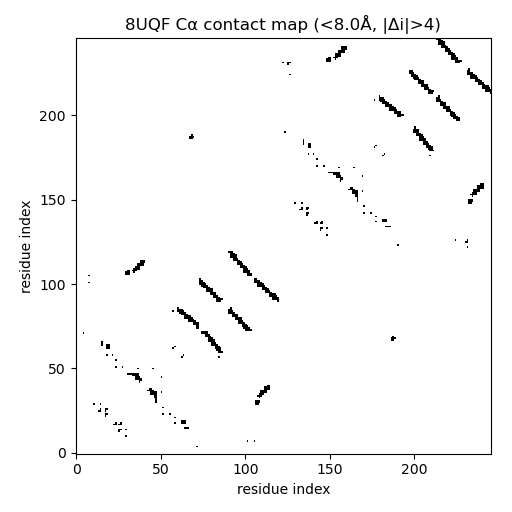 N N . LEU B 1 57 ? 13.62100 18.55800 35.75700 1.000 25.49471 54 LEU B N 1
ATOM 1391 C CA . LEU B 1 57 ? 14.01400 19.80100 35.09800 1.000 23.20973 54 LEU B CA 1
ATOM 1392 C C . LEU B 1 57 ? 15.26900 20.39200 35.71300 1.000 23.24556 54 LEU B C 1
ATOM 1393 O O . LEU B 1 57 ? 16.05500 21.02300 35.00600 1.000 24.30541 54 LEU B O 1
ATOM 1398 N N . GLN B 1 58 ? 15.49800 20.15900 36.99500 1.000 23.94464 55 GLN B N 1
ATOM 1399 C CA . GLN B 1 58 ? 16.72100 20.57700 37.64100 1.000 25.01994 55 GLN B CA 1
ATOM 1400 C C . GLN B 1 58 ? 17.89400 19.86500 36.97100 1.000 26.05149 55 GLN B C 1
ATOM 1401 O O . GLN B 1 58 ? 18.88800 20.47300 36.70000 1.000 24.93370 55 GLN B O 1
ATOM 1407 N N . MET B 1 59 ? 17.80300 18.54500 36.80100 1.000 21.22224 56 MET B N 1
ATOM 1408 C CA . MET B 1 59 ? 18.83800 17.79800 36.11800 1.000 24.95516 56 MET B CA 1
ATOM 1409 C C . MET B 1 59 ? 19.02800 18.26500 34.68100 1.000 22.72446 56 MET B C 1
ATOM 1410 O O . MET B 1 59 ? 20.16000 18.28500 34.17700 1.000 23.10067 56 MET B O 1
ATOM 1415 N N . ILE B 1 60 ? 17.93900 18.59000 33.97000 1.000 21.53911 57 ILE B N 1
ATOM 1416 C CA A ILE B 1 60 ? 18.08100 19.09900 32.60200 0.116 20.15142 57 ILE B CA 1
ATOM 1417 C CA B ILE B 1 60 ? 18.09500 19.09000 32.59600 0.884 19.93251 57 ILE B CA 1
ATOM 1418 C C . ILE B 1 60 ? 18.89000 20.37900 32.59000 1.000 22.10532 57 ILE B C 1
ATOM 1419 O O . ILE B 1 60 ? 19.76200 20.59300 31.73200 1.000 22.07990 57 ILE B O 1
ATOM 1428 N N . LYS B 1 61 ? 18.55800 21.30600 33.49900 1.000 22.41782 58 LYS B N 1
ATOM 1429 C CA . LYS B 1 61 ? 19.30900 22.56000 33.61600 1.000 20.96041 58 LYS B CA 1
ATOM 1430 C C . LYS B 1 61 ? 20.80000 22.29700 33.72400 1.000 24.60010 58 LYS B C 1
ATOM 1431 O O . LYS B 1 61 ? 21.60600 22.88300 32.98800 1.000 24.44723 58 LYS B O 1
ATOM 1437 N N . GLU B 1 62 ? 21.18500 21.38300 34.61100 1.000 23.36818 59 GLU B N 1
ATOM 1438 C CA . GLU B 1 62 ? 22.59900 21.05500 34.75800 1.000 25.07053 59 GLU B CA 1
ATOM 1439 C C . GLU B 1 62 ? 23.16700 20.47800 33.47100 1.000 26.27797 59 GLU B C 1
ATOM 1440 O O . GLU B 1 62 ? 24.27500 20.82500 33.05400 1.000 23.78170 59 GLU B O 1
ATOM 1446 N N . ALA B 1 63 ? 22.42900 19.58500 32.80500 1.000 20.86956 60 ALA B N 1
ATOM 1447 C CA . ALA B 1 63 ? 22.96100 19.02700 31.57600 1.000 22.78310 60 ALA B CA 1
ATOM 1448 C C . ALA B 1 63 ? 23.11500 20.08900 30.50800 1.000 24.34691 60 ALA B C 1
ATOM 1449 O O . ALA B 1 63 ? 24.05900 20.05000 29.72000 1.000 23.42551 60 ALA B O 1
ATOM 1451 N N . LEU B 1 64 ? 22.17000 21.01200 30.46100 1.000 22.63136 61 LEU B N 1
ATOM 1452 C CA . LEU B 1 64 ? 22.24500 22.10700 29.48800 1.000 22.65385 61 LEU B CA 1
ATOM 1453 C C . LEU B 1 64 ? 23.47400 23.00900 29.73200 1.000 24.67587 61 LEU B C 1
ATOM 1454 O O . LEU B 1 64 ? 24.07600 23.47400 28.82900 1.000 24.24116 61 LEU B O 1
ATOM 1459 N N . GLU B 1 65 ? 23.81800 23.18500 30.98200 1.000 24.76774 62 GLU B N 1
ATOM 1460 C CA . GLU B 1 65 ? 24.99000 23.95800 31.35300 1.000 27.08417 62 GLU B CA 1
ATOM 1461 C C . GLU B 1 65 ? 26.25600 23.26800 30.82000 1.000 29.48754 62 GLU B C 1
ATOM 1462 O O . GLU B 1 65 ? 27.25400 23.88800 30.54400 1.000 31.94306 62 GLU B O 1
ATOM 1468 N N . GLN B 1 66 ? 26.17300 21.95200 30.65600 1.000 25.52913 63 GLN B N 1
ATOM 1469 C CA . GLN B 1 66 ? 27.21600 21.15900 30.08200 1.000 27.11139 63 GLN B CA 1
ATOM 1470 C C . GLN B 1 66 ? 27.07500 20.89000 28.58200 1.000 28.65652 63 GLN B C 1
ATOM 1471 O O . GLN B 1 66 ? 27.50800 19.86300 28.14900 1.000 30.67233 63 GLN B O 1
ATOM 1477 N N . ASP B 1 67 ? 26.44500 21.79400 27.83800 1.000 26.44117 64 ASP B N 1
ATOM 1478 C CA . ASP B 1 67 ? 26.29500 21.75000 26.41600 1.000 25.70751 64 ASP B CA 1
ATOM 1479 C C . ASP B 1 67 ? 25.55100 20.53900 25.88300 1.000 26.94931 64 ASP B C 1
ATOM 1480 O O . ASP B 1 67 ? 25.85500 20.09300 24.81800 1.000 25.06345 64 ASP B O 1
ATOM 1485 N N . LEU B 1 68 ? 24.57700 20.05500 26.63900 1.000 24.36808 65 LEU B N 1
ATOM 1486 C CA . LEU B 1 68 ? 23.73500 18.97200 26.13100 1.000 22.38427 65 LEU B CA 1
ATOM 1487 C C . LEU B 1 68 ? 23.14100 19.33400 24.77000 1.000 25.01376 65 LEU B C 1
ATOM 1488 O O . LEU B 1 68 ? 22.55300 20.40500 24.59200 1.000 25.08558 65 LEU B O 1
ATOM 1493 N N . LYS B 1 69 ? 23.21200 18.40000 23.81300 1.000 22.71991 66 LYS B N 1
ATOM 1494 C CA . LYS B 1 69 ? 22.66500 18.52700 22.47900 1.000 22.25746 66 LYS B CA 1
ATOM 1495 C C . LYS B 1 69 ? 22.08800 17.16300 22.12100 1.000 22.34065 66 LYS B C 1
ATOM 1496 O O . LYS B 1 69 ? 22.59800 16.18500 22.53400 1.000 25.18953 66 LYS B O 1
ATOM 1502 N N . VAL B 1 70 ? 20.98400 17.15600 21.41300 1.000 20.77232 67 VAL B N 1
ATOM 1503 C CA . VAL B 1 70 ? 20.31300 15.92800 21.06500 1.000 17.76771 67 VAL B CA 1
ATOM 1504 C C . VAL B 1 70 ? 19.93200 15.86500 19.58300 1.000 29.50333 67 VAL B C 1
ATOM 1505 O O . VAL B 1 70 ? 19.70800 16.86900 18.98900 1.000 27.06543 67 VAL B O 1
ATOM 1509 N N . GLU B 1 71 ? 19.87700 14.65500 19.03700 1.000 22.51497 68 GLU B N 1
ATOM 1510 C CA . GLU B 1 71 ? 19.51100 14.42500 17.69000 1.000 26.51847 68 GLU B CA 1
ATOM 1511 C C . GLU B 1 71 ? 18.51800 13.22600 17.69000 1.000 25.71443 68 GLU B C 1
ATOM 1512 O O . GLU B 1 71 ? 18.85700 12.16100 18.05600 1.000 26.01830 68 GLU B O 1
ATOM 1518 N N . VAL B 1 72 ? 17.29500 13.43600 17.28200 1.000 25.17319 69 VAL B N 1
ATOM 1519 C CA . VAL B 1 72 ? 16.31700 12.34300 17.23700 1.000 24.58764 69 VAL B CA 1
ATOM 1520 C C . VAL B 1 72 ? 16.59800 11.43700 16.03700 1.000 29.84724 69 VAL B C 1
ATOM 1521 O O . VAL B 1 72 ? 16.75400 11.91400 14.90100 1.000 27.28920 69 VAL B O 1
ATOM 1525 N N . LYS B 1 73 ? 16.72500 10.13200 16.28100 1.000 26.58662 70 LYS B N 1
ATOM 1526 C CA . LYS B 1 73 ? 16.96900 9.17700 15.23900 1.000 25.75193 70 LYS B CA 1
ATOM 1527 C C . LYS B 1 73 ? 15.71500 8.47000 14.79400 1.000 36.10518 70 LYS B C 1
ATOM 1528 O O . LYS B 1 73 ? 15.65600 8.11100 13.64900 1.000 38.04902 70 LYS B O 1
ATOM 1534 N N . SER B 1 74 ? 14.74300 8.21800 15.67500 1.000 28.22184 71 SER B N 1
ATOM 1535 C CA . SER B 1 74 ? 13.53500 7.49600 15.30100 1.000 34.32865 71 SER B CA 1
ATOM 1536 C C . SER B 1 74 ? 12.46800 7.76700 16.34700 1.000 32.21444 71 SER B C 1
ATOM 1537 O O . SER B 1 74 ? 12.78300 8.06300 17.50500 1.000 27.95777 71 SER B O 1
ATOM 1540 N N . ILE B 1 75 ? 11.20700 7.69500 15.93400 1.000 27.55075 72 ILE B N 1
ATOM 1541 C CA . ILE B 1 75 ? 10.03000 7.92400 16.77300 1.000 29.19723 72 ILE B CA 1
ATOM 1542 C C . ILE B 1 75 ? 8.95400 6.89800 16.41100 1.000 36.97269 72 ILE B C 1
ATOM 1543 O O . ILE B 1 75 ? 8.46900 6.89600 15.29700 1.000 39.53979 72 ILE B O 1
ATOM 1548 N N . ASP B 1 76 ? 8.60900 6.00700 17.31700 1.000 31.35101 73 ASP B N 1
ATOM 1549 C CA . ASP B 1 76 ? 7.64800 4.98800 17.03500 1.000 33.29716 73 ASP B CA 1
ATOM 1550 C C . ASP B 1 76 ? 6.50300 5.02400 18.02200 1.000 37.81015 73 ASP B C 1
ATOM 1551 O O . ASP B 1 76 ? 6.71600 4.71300 19.14900 1.000 33.84601 73 ASP B O 1
ATOM 1556 N N . ILE B 1 77 ? 5.30400 5.40900 17.59800 1.000 32.21556 74 ILE B N 1
ATOM 1557 C CA . ILE B 1 77 ? 4.15200 5.41800 18.48600 1.000 33.81253 74 ILE B CA 1
ATOM 1558 C C . ILE B 1 77 ? 3.76000 3.97500 18.66500 1.000 39.30089 74 ILE B C 1
ATOM 1559 O O . ILE B 1 77 ? 3.54100 3.30000 17.69300 1.000 40.02546 74 ILE B O 1
ATOM 1564 N N . GLU B 1 78 ? 3.63500 3.50700 19.88500 1.000 33.47699 75 GLU B N 1
ATOM 1565 C CA . GLU B 1 78 ? 3.37200 2.12800 20.05300 1.000 38.17034 75 GLU B CA 1
ATOM 1566 C C . GLU B 1 78 ? 1.91600 1.75700 20.20500 1.000 40.11836 75 GLU B C 1
ATOM 1567 O O . GLU B 1 78 ? 1.24000 2.33200 20.97400 1.000 38.53887 75 GLU B O 1
ATOM 1573 N N . GLN B 1 79 ? 1.50100 0.77700 19.42300 1.000 38.90756 76 GLN B N 1
ATOM 1574 C CA . GLN B 1 79 ? 0.13600 0.28300 19.28400 1.000 42.94729 76 GLN B CA 1
ATOM 1575 C C . GLN B 1 79 ? -0.27500 -0.35000 20.59000 1.000 38.59094 76 GLN B C 1
ATOM 1576 O O . GLN B 1 79 ? 0.37700 -1.26200 21.02500 1.000 42.21062 76 GLN B O 1
ATOM 1582 N N . GLN B 1 80 ? -1.31600 0.18000 21.22000 1.000 34.89835 77 GLN B N 1
ATOM 1583 C CA . GLN B 1 80 ? -1.83200 -0.34100 22.47100 1.000 39.99238 77 GLN B CA 1
ATOM 1584 C C . GLN B 1 80 ? -3.31500 0.10600 22.58600 1.000 37.79716 77 GLN B C 1
ATOM 1585 O O . GLN B 1 80 ? -3.69000 1.10000 22.00000 1.000 34.23198 77 GLN B O 1
ATOM 1591 N N . PRO B 1 81 ? -4.22900 -0.58400 23.35700 1.000 32.84023 78 PRO B N 1
ATOM 1592 C CA . PRO B 1 81 ? -5.72100 -0.26000 23.40100 1.000 34.43799 78 PRO B CA 1
ATOM 1593 C C . PRO B 1 81 ? -6.37000 0.85400 24.38400 1.000 41.10970 78 PRO B C 1
ATOM 1594 O O . PRO B 1 81 ? -7.52800 1.66400 24.39200 1.000 49.97735 78 PRO B O 1
ATOM 1598 N N . ASP B 1 82 ? -5.45000 1.19400 25.27200 1.000 34.85638 79 ASP B N 1
ATOM 1599 C CA . ASP B 1 82 ? -5.79500 2.22900 26.20300 1.000 38.86268 79 ASP B CA 1
ATOM 1600 C C . ASP B 1 82 ? -5.62400 3.44800 25.24500 1.000 41.13002 79 ASP B C 1
ATOM 1601 O O . ASP B 1 82 ? -4.60700 3.83800 24.96600 1.000 42.37266 79 ASP B O 1
ATOM 1606 N N . GLY B 1 83 ? -6.78400 3.95600 24.73500 1.000 41.03548 80 G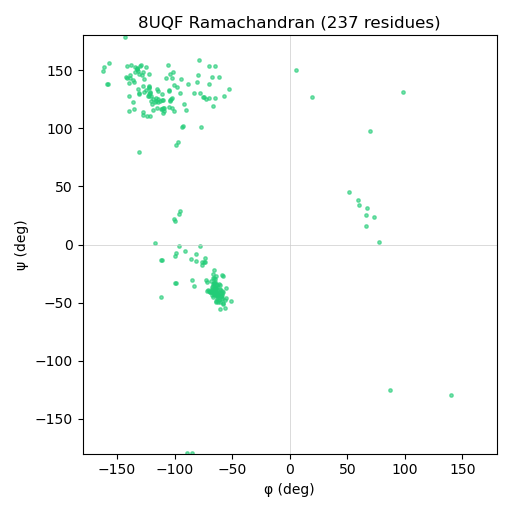LY B N 1
ATOM 1607 C CA . GLY B 1 83 ? -7.11000 5.06500 23.90100 1.000 36.14427 80 GLY B CA 1
ATOM 1608 C C . GLY B 1 83 ? -7.13700 6.22400 24.82100 1.000 42.60904 80 GLY B C 1
ATOM 1609 O O . GLY B 1 83 ? -7.08800 7.34700 24.39500 1.000 44.05505 80 GLY B O 1
ATOM 1610 N N . ASP B 1 84 ? -7.16800 5.97800 26.13300 1.000 40.89428 81 ASP B N 1
ATOM 1611 C CA . ASP B 1 84 ? -6.82700 7.23400 27.00400 1.000 39.04105 81 ASP B CA 1
ATOM 1612 C C . ASP B 1 84 ? -5.27300 7.74200 27.19700 1.000 36.68309 81 ASP B C 1
ATOM 1613 O O . ASP B 1 84 ? -4.94100 8.72000 27.85300 1.000 37.02162 81 ASP B O 1
ATOM 1618 N N . VAL B 1 85 ? -4.35900 7.02800 26.61500 1.000 33.96243 82 VAL B N 1
ATOM 1619 C CA . VAL B 1 85 ? -2.90300 7.06000 26.76500 1.000 32.11081 82 VAL B CA 1
ATOM 1620 C C . VAL B 1 85 ? -2.26600 6.89400 25.39400 1.000 32.23168 82 VAL B C 1
ATOM 1621 O O . VAL B 1 85 ? -2.77600 6.15100 24.55200 1.000 34.83140 82 VAL B O 1
ATOM 1625 N N . VAL B 1 86 ? -1.19000 7.64100 25.08200 1.000 30.98600 83 VAL B N 1
ATOM 1626 C CA . VAL B 1 86 ? -0.39800 7.39600 23.92300 1.000 26.57611 83 VAL B CA 1
ATOM 1627 C C . VAL B 1 86 ? 1.07800 7.04200 24.34300 1.000 28.81991 83 VAL B C 1
ATOM 1628 O O . VAL B 1 86 ? 1.66900 7.79000 25.08100 1.000 25.89411 83 VAL B O 1
ATOM 1632 N N . ILE B 1 87 ? 1.62000 5.90000 23.90300 1.000 24.57592 84 ILE B N 1
ATOM 1633 C CA . ILE B 1 87 ? 2.99000 5.46800 24.23100 1.000 25.28907 84 ILE B CA 1
ATOM 1634 C C . ILE B 1 87 ? 3.93500 5.66400 23.08200 1.000 33.60263 84 ILE B C 1
ATOM 1635 O O . ILE B 1 87 ? 3.68700 5.16400 22.03600 1.000 29.22466 84 ILE B O 1
ATOM 1640 N N . VAL B 1 88 ? 5.02800 6.39200 23.27200 1.000 28.52689 85 VAL B N 1
ATOM 1641 C CA . VAL B 1 88 ? 5.92800 6.65400 22.17000 1.000 26.98053 85 VAL B CA 1
ATOM 1642 C C . VAL B 1 88 ? 7.39800 6.38100 22.50400 1.000 26.64917 85 VAL B C 1
ATOM 1643 O O . VAL B 1 88 ? 7.87600 6.85300 23.48100 1.000 25.37124 85 VAL B O 1
ATOM 1647 N N . LYS B 1 89 ? 8.08500 5.63600 21.64800 1.000 23.88240 86 LYS B N 1
ATOM 1648 C CA . LYS B 1 89 ? 9.47100 5.29600 21.84500 1.000 27.03413 86 LYS B CA 1
ATOM 1649 C C . LYS B 1 89 ? 10.37500 6.14300 20.92200 1.000 30.93305 86 LYS B C 1
ATOM 1650 O O . LYS B 1 89 ? 10.23200 6.11200 19.73400 1.000 28.59303 86 LYS B O 1
ATOM 1656 N N . VAL B 1 90 ? 11.31700 6.85900 21.49700 1.000 21.11507 87 VAL B N 1
ATOM 1657 C CA . VAL B 1 90 ? 12.16800 7.76200 20.74600 1.000 21.69113 87 VAL B CA 1
ATOM 1658 C C . VAL B 1 90 ? 13.60300 7.33800 20.96900 1.000 22.31841 87 VAL B C 1
ATOM 1659 O O . VAL B 1 90 ? 14.04400 7.21600 22.11500 1.000 26.03008 87 VAL B O 1
ATOM 1663 N N . LYS B 1 91 ? 14.36300 7.17200 19.89700 1.000 20.39534 88 LYS B N 1
ATOM 1664 C CA . LYS B 1 91 ? 15.74700 6.86600 20.01300 1.000 22.69612 88 LYS B CA 1
ATOM 1665 C C . LYS B 1 91 ? 16.52000 8.14000 19.68100 1.000 23.34331 88 LYS B C 1
ATOM 1666 O O . LYS B 1 91 ? 16.21100 8.80800 18.75000 1.000 26.55435 88 LYS B O 1
ATOM 1672 N N . VAL B 1 92 ? 17.50000 8.47100 20.50200 1.000 21.47783 89 VAL B N 1
ATOM 1673 C CA . VAL B 1 92 ? 18.16800 9.71300 20.40500 1.000 21.51521 89 VAL B CA 1
ATOM 1674 C C . VAL B 1 92 ? 19.67100 9.56200 20.60100 1.000 22.83761 89 VAL B C 1
ATOM 1675 O O . VAL B 1 92 ? 20.10800 8.72500 21.31100 1.000 23.15587 89 VAL B O 1
ATOM 1679 N N . ARG B 1 93 ? 20.49000 10.32700 19.87400 1.000 22.65040 90 ARG B N 1
ATOM 1680 C CA . ARG B 1 93 ? 21.90500 10.45100 20.10000 1.000 22.08069 90 ARG B CA 1
ATOM 1681 C C . ARG B 1 93 ? 22.05800 11.77500 20.84500 1.000 22.44714 90 ARG B C 1
ATOM 1682 O O . ARG B 1 93 ? 21.45300 12.73400 20.48000 1.000 25.77755 90 ARG B O 1
ATOM 1690 N N . ALA B 1 94 ? 22.88800 11.81600 21.85600 1.000 21.16829 91 ALA B N 1
ATOM 1691 C CA . ALA B 1 94 ? 23.04900 12.99300 22.71200 1.000 22.98723 91 ALA B CA 1
ATOM 1692 C C . ALA B 1 94 ? 24.52800 13.17600 23.00700 1.000 23.55872 91 ALA B C 1
ATOM 1693 O O . ALA B 1 94 ? 25.27000 12.19800 23.15500 1.000 25.48456 91 ALA B O 1
ATOM 1695 N N . THR B 1 95 ? 24.95700 14.42500 23.11800 1.000 23.81216 92 THR B N 1
ATOM 1696 C CA . THR B 1 95 ? 26.31900 14.71500 23.43800 1.000 24.37602 92 THR B CA 1
ATOM 1697 C C . THR B 1 95 ? 26.32700 15.67500 24.61000 1.000 26.39949 92 THR B C 1
ATOM 1698 O O . THR B 1 95 ? 25.45200 16.46300 24.73500 1.000 25.33161 92 THR B O 1
ATOM 1702 N N . MET B 1 96 ? 27.31600 15.56000 25.47700 1.000 25.40067 93 MET B N 1
ATOM 1703 C CA . MET B 1 96 ? 27.46200 16.43900 26.61200 1.000 24.86670 93 MET B CA 1
ATOM 1704 C C . MET B 1 96 ? 28.95200 16.72000 26.78300 1.000 34.90325 93 MET B C 1
ATOM 1705 O O . MET B 1 96 ? 29.74500 15.91900 26.42200 1.000 37.97219 93 MET B O 1
ATOM 1710 N N . VAL B 1 97 ? 29.31100 17.84600 27.35700 1.000 31.51137 94 VAL B N 1
ATOM 1711 C CA . VAL B 1 97 ? 30.70800 18.20300 27.52700 1.000 41.04549 94 VAL B CA 1
ATOM 1712 C C . VAL B 1 97 ? 31.07900 18.58100 28.94700 1.000 42.90587 94 VAL B C 1
ATOM 1713 O O . VAL B 1 97 ? 30.60500 19.57500 29.40900 1.000 41.99786 94 VAL B O 1
ATOM 1717 N N . ARG B 1 98 ? 31.88900 17.76300 29.63000 1.000 46.70835 95 ARG B N 1
ATOM 1718 C CA . ARG B 1 98 ? 32.33600 17.99300 30.98000 1.000 49.23399 95 ARG B CA 1
ATOM 1719 C C . ARG B 1 98 ? 33.84200 18.15100 30.95400 1.000 50.33010 95 ARG B C 1
ATOM 1720 O O . ARG B 1 98 ? 34.54700 17.16900 30.87300 1.000 53.61964 95 ARG B O 1
ATOM 1728 N N . GLN B 1 101 ? 35.79900 17.93700 27.30400 1.000 49.32975 98 GLN B N 1
ATOM 1729 C CA . GLN B 1 101 ? 35.66800 16.51700 27.01100 1.000 42.67262 98 GLN B CA 1
ATOM 1730 C C . GLN B 1 101 ? 34.25900 16.09400 26.68900 1.000 43.27046 98 GLN B C 1
ATOM 1731 O O . GLN B 1 101 ? 33.49100 15.84000 27.56200 1.000 42.20631 98 GLN B O 1
ATOM 1737 N N . GLU B 1 102 ? 33.97200 15.99300 25.41600 1.000 39.99432 99 GLU B N 1
ATOM 1738 C CA . GLU B 1 102 ? 32.68200 15.59900 24.94800 1.000 41.29959 99 GLU B CA 1
ATOM 1739 C C . GLU B 1 102 ? 32.40600 14.13100 25.23500 1.000 45.69987 99 GLU B C 1
ATOM 1740 O O . GLU B 1 102 ? 33.27600 13.34100 25.09700 1.000 44.70986 99 GLU B O 1
ATOM 1746 N N . HIS B 1 103 ? 31.19300 13.79500 25.66400 1.000 33.00449 100 HIS B N 1
ATOM 1747 C CA . HIS B 1 103 ? 30.76800 12.42300 25.91600 1.000 33.61148 100 HIS B CA 1
ATOM 1748 C C . HIS B 1 103 ? 29.56300 12.21300 25.03200 1.000 36.28075 100 HIS B C 1
ATOM 1749 O O . HIS B 1 103 ? 28.79100 13.11600 24.82300 1.000 28.37131 100 HIS B O 1
ATOM 1756 N N . VAL B 1 104 ? 29.40500 10.99100 24.55400 1.000 27.49117 101 VAL B N 1
ATOM 1757 C CA . VAL B 1 104 ? 28.36500 10.66100 23.60500 1.000 26.35803 101 VAL B CA 1
ATOM 1758 C C . VAL B 1 104 ? 27.46100 9.57000 24.12400 1.000 24.79076 101 VAL B C 1
ATOM 1759 O O . VAL B 1 104 ? 27.93300 8.61100 24.64700 1.000 27.94554 101 VAL B O 1
ATOM 1763 N N . PHE B 1 105 ? 26.16100 9.73900 23.98000 1.000 23.11115 102 PHE B N 1
ATOM 1764 C CA . PHE B 1 105 ? 25.20300 8.78300 24.46500 1.000 20.70329 102 PHE B CA 1
ATOM 1765 C C . PHE B 1 105 ? 24.16700 8.34600 23.47100 1.000 23.04473 102 PHE B C 1
ATOM 1766 O O . PHE B 1 105 ? 23.90200 9.02100 22.55500 1.000 23.72109 102 PHE B O 1
ATOM 1774 N N . GLU B 1 106 ? 23.63300 7.15900 23.68500 1.000 20.17054 103 GLU B N 1
ATOM 1775 C CA . GLU B 1 106 ? 22.50400 6.66100 22.93900 1.000 21.14329 103 GLU B CA 1
ATOM 1776 C C . GLU B 1 106 ? 21.45000 6.52300 23.98800 1.000 23.68212 103 GLU B C 1
ATOM 1777 O O . GLU B 1 106 ? 21.68500 5.94300 24.98600 1.000 23.69176 103 GLU B O 1
ATOM 1783 N N . VAL B 1 107 ? 20.30300 7.11700 23.76300 1.000 20.44249 104 VAL B N 1
ATOM 1784 C CA . VAL B 1 107 ? 19.21800 7.04300 24.69700 1.000 17.54002 104 VAL B CA 1
ATOM 1785 C C . VAL B 1 107 ? 17.92100 6.57600 24.06100 1.000 21.05254 104 VAL B C 1
ATOM 1786 O O . VAL B 1 107 ? 17.58600 6.99500 23.01700 1.000 23.41113 104 VAL B O 1
ATOM 1790 N N . VAL B 1 108 ? 17.21600 5.68600 24.72500 1.000 21.12613 105 VAL B N 1
ATOM 1791 C CA . VAL B 1 108 ? 15.89000 5.30200 24.27000 1.000 18.66216 105 VAL B CA 1
ATOM 1792 C C . VAL B 1 108 ? 14.89900 5.86100 25.26600 1.000 22.44906 105 VAL B C 1
ATOM 1793 O O . VAL B 1 108 ? 14.91000 5.49900 26.45300 1.000 23.29315 105 VAL B O 1
ATOM 1797 N N . ASP B 1 109 ? 14.12000 6.81400 24.79600 1.000 17.75709 106 ASP B N 1
ATOM 1798 C CA . ASP B 1 109 ? 13.13000 7.52800 25.61000 1.000 19.43515 106 ASP B CA 1
ATOM 1799 C C . ASP B 1 109 ? 11.75200 6.96800 25.30000 1.000 21.96197 106 ASP B C 1
ATOM 1800 O O . ASP B 1 109 ? 11.29100 7.04700 24.14600 1.000 23.19163 106 ASP B O 1
ATOM 1805 N N . THR B 1 110 ? 11.09900 6.37900 26.29400 1.000 20.51203 107 THR B N 1
ATOM 1806 C CA . THR B 1 110 ? 9.72200 5.91800 26.11000 1.000 20.32977 107 THR B CA 1
ATOM 1807 C C . THR B 1 110 ? 8.78600 6.80300 26.91300 1.000 21.65772 107 THR B C 1
ATOM 1808 O O . THR B 1 110 ? 8.89100 6.85500 28.13700 1.000 23.94583 107 THR B O 1
ATOM 1812 N N . TYR B 1 111 ? 7.87500 7.50000 26.21600 1.000 20.94093 108 TYR B N 1
ATOM 1813 C CA . TYR B 1 111 ? 6.98000 8.47200 26.82100 1.000 21.28650 108 TYR B CA 1
ATOM 1814 C C . TYR B 1 111 ? 5.59100 7.89600 26.95900 1.000 22.50010 108 TYR B C 1
ATOM 1815 O O . TYR B 1 111 ? 5.11700 7.21800 26.05000 1.000 24.65939 108 TYR B O 1
ATOM 1824 N N . GLU B 1 112 ? 4.89700 8.30300 28.00800 1.000 23.77002 109 GLU B N 1
ATOM 1825 C CA . GLU B 1 112 ? 3.50900 8.04700 28.11500 1.000 25.64848 109 GLU B CA 1
ATOM 1826 C C . GLU B 1 112 ? 2.82100 9.42700 28.12700 1.000 25.05576 109 GLU B C 1
ATOM 1827 O O . GLU B 1 112 ? 3.10800 10.24200 28.95300 1.000 28.16316 109 GLU B O 1
ATOM 1833 N N . PHE B 1 113 ? 1.91100 9.67400 27.20900 1.000 26.03078 110 PHE B N 1
ATOM 1834 C CA . PHE B 1 113 ? 1.19400 10.91500 27.19500 1.000 28.80698 110 PHE B CA 1
ATOM 1835 C C . PHE B 1 113 ? -0.22300 10.62100 27.64300 1.000 34.05800 110 PHE B C 1
ATOM 1836 O O . PHE B 1 113 ? -0.74100 9.58900 27.32900 1.000 31.88188 110 PHE B O 1
ATOM 1844 N N . ARG B 1 114 ? -0.81800 11.53300 28.39200 1.000 37.69076 111 ARG B N 1
ATOM 1845 C CA . ARG B 1 114 ? -2.16600 11.36400 28.86900 1.000 37.48357 111 ARG B CA 1
ATOM 1846 C C . ARG B 1 114 ? -2.94500 12.65200 28.55600 1.000 43.92687 111 ARG B C 1
ATOM 1847 O O . ARG B 1 114 ? -2.40600 13.71300 28.57000 1.000 37.05948 111 ARG B O 1
ATOM 1855 N N . ARG B 1 115 ? -4.23600 12.51000 28.26700 1.000 47.06254 112 ARG B N 1
ATOM 1856 C CA . ARG B 1 115 ? -5.10400 13.61200 27.91200 1.000 43.84005 112 ARG B CA 1
ATOM 1857 C C . ARG B 1 115 ? -5.26800 14.56500 29.07200 1.000 47.24265 112 ARG B C 1
ATOM 1858 O O . ARG B 1 115 ? -5.52900 14.12800 30.15100 1.000 47.41450 112 ARG B O 1
ATOM 1866 N N . LYS B 1 116 ? -5.00400 15.84700 28.90300 1.000 51.41906 113 LYS B N 1
ATOM 1867 C CA . LYS B 1 116 ? -5.21300 16.84400 29.95200 1.000 57.73028 113 LYS B CA 1
ATOM 1868 C C . LYS B 1 116 ? -5.98900 17.99400 29.31100 1.000 57.94448 113 LYS B C 1
ATOM 1869 O O . LYS B 1 116 ? -5.40700 19.01700 28.93700 1.000 64.41294 113 LYS B O 1
ATOM 1875 N N . GLY B 1 117 ? -7.29600 17.81200 29.17600 1.000 61.96193 114 GLY B N 1
ATOM 1876 C CA . GLY B 1 117 ? -8.15000 18.84300 28.58500 1.000 53.63447 114 GLY B CA 1
ATOM 1877 C C . GLY B 1 117 ? -8.20700 18.73100 27.05900 1.000 54.34768 114 GLY B C 1
ATOM 1878 O O . GLY B 1 117 ? -8.54700 17.67900 26.53400 1.000 60.84165 114 GLY B O 1
ATOM 1879 N N . ASP B 1 118 ? -7.87900 19.83500 26.38800 1.000 62.23643 115 ASP B N 1
ATOM 1880 C CA . ASP B 1 118 ? -7.91200 19.87800 24.92500 1.000 65.36482 115 ASP B CA 1
ATOM 1881 C C . ASP B 1 118 ? -6.66100 19.28200 24.28700 1.000 65.59543 115 ASP B C 1
ATOM 1882 O O . ASP B 1 118 ? -6.62800 19.10400 23.06200 1.000 68.46594 115 ASP B O 1
ATOM 1887 N N . SER B 1 119 ? -5.64000 18.95800 25.07800 1.000 60.01524 116 SER B N 1
ATOM 1888 C CA . SER B 1 119 ? -4.38100 18.47200 24.53700 1.000 55.40928 116 SER B CA 1
ATOM 1889 C C . SER B 1 119 ? -3.80800 17.40100 25.45300 1.000 53.44216 116 SER B C 1
ATOM 1890 O O . SER B 1 119 ? -4.41800 17.00500 26.45400 1.000 62.03629 116 SER B O 1
ATOM 1893 N N . TRP B 1 120 ? -2.67200 16.82900 25.10000 1.000 43.28148 117 TRP B N 1
ATOM 1894 C CA . TRP B 1 120 ? -2.00900 15.83200 25.86200 1.000 42.16632 117 TRP B CA 1
ATOM 1895 C C . TRP B 1 120 ? -0.76900 16.40000 26.56600 1.000 36.79079 117 TRP B C 1
ATOM 1896 O O . TRP B 1 120 ? -0.22200 17.36800 26.14000 1.000 37.56353 117 TRP B O 1
ATOM 1907 N N . LYS B 1 121 ? -0.37800 15.78800 27.66500 1.000 33.79507 118 LYS B N 1
ATOM 1908 C CA . LYS B 1 121 ? 0.82200 16.13800 28.40800 1.000 32.29053 118 LYS B CA 1
ATOM 1909 C C . LYS B 1 121 ? 1.59900 14.87300 28.73100 1.000 31.59528 118 LYS B C 1
ATOM 1910 O O . LYS B 1 121 ? 1.02400 13.79000 28.88500 1.000 27.78176 118 LYS B O 1
ATOM 1916 N N . ILE B 1 122 ? 2.89800 15.00200 28.86500 1.000 25.78564 119 ILE B N 1
ATOM 1917 C CA . ILE B 1 122 ? 3.70900 13.88900 29.23800 1.000 24.21331 119 ILE B CA 1
ATOM 1918 C C . ILE B 1 122 ? 3.42000 13.55500 30.70200 1.000 27.50858 119 ILE B C 1
ATOM 1919 O O . ILE B 1 122 ? 3.44100 14.43600 31.52000 1.000 27.59029 119 ILE B O 1
ATOM 1924 N N . VAL B 1 123 ? 3.06900 12.32200 31.00900 1.000 26.12706 120 VAL B N 1
ATOM 1925 C CA . VAL B 1 123 ? 2.90900 11.94000 32.38900 1.000 27.27267 120 VAL B CA 1
ATOM 1926 C C . VAL B 1 123 ? 3.96600 10.96500 32.87200 1.000 27.95915 120 VAL B C 1
ATOM 1927 O O . VAL B 1 123 ? 4.08000 10.74500 34.04100 1.000 27.89505 120 VAL B O 1
ATOM 1931 N N . LYS B 1 124 ? 4.71200 10.38600 31.96100 1.000 24.22638 121 LYS B N 1
ATOM 1932 C CA . LYS B 1 124 ? 5.76600 9.48500 32.32100 1.000 23.90764 121 LYS B CA 1
ATOM 1933 C C . LYS B 1 124 ? 6.78200 9.35300 31.22500 1.000 24.00678 121 LYS B C 1
ATOM 1934 O O . LYS B 1 124 ? 6.49100 9.36300 30.11100 1.000 26.02258 121 LYS B O 1
ATOM 1940 N N . LEU B 1 125 ? 8.00000 9.33800 31.63600 1.000 21.29930 122 LEU B N 1
ATOM 1941 C CA A LEU B 1 125 ? 9.14200 9.11400 30.71900 0.819 21.19966 122 LEU B CA 1
ATOM 1942 C CA B LEU B 1 125 ? 9.14100 9.12700 30.72000 0.181 21.37258 122 LEU B CA 1
ATOM 1943 C C . LEU B 1 125 ? 10.25500 8.09400 31.31500 1.000 26.13454 122 LEU B C 1
ATOM 1944 O O . LEU B 1 125 ? 10.71700 8.09700 32.53100 1.000 27.19186 122 LEU B O 1
ATOM 1953 N N . VAL B 1 126 ? 10.46800 7.02300 30.57500 1.000 21.49054 123 VAL B N 1
ATOM 1954 C CA . VAL B 1 126 ? 11.46900 6.08000 30.99800 1.000 22.96306 123 VAL B CA 1
ATOM 1955 C C . VAL B 1 126 ? 12.62900 6.18400 30.02800 1.000 24.97058 123 VAL B C 1
ATOM 1956 O O . VAL B 1 126 ? 12.43600 5.96400 28.88400 1.000 26.90049 123 VAL B O 1
ATOM 1960 N N . SER B 1 127 ? 13.79300 6.57100 30.51100 1.000 22.99040 124 SER B N 1
ATOM 1961 C CA . SER B 1 127 ? 14.94800 6.70000 29.67400 1.000 24.64094 124 SER B CA 1
ATOM 1962 C C . SER B 1 127 ? 15.98400 5.68700 29.95600 1.000 29.48525 124 SER B C 1
ATOM 1963 O O . SER B 1 127 ? 16.39500 5.52100 31.03200 1.000 22.87727 124 SER B O 1
ATOM 1966 N N . GLU B 1 128 ? 16.33400 4.99200 28.91100 1.000 21.88443 125 GLU B N 1
ATOM 1967 C CA A GLU B 1 128 ? 17.45000 4.03000 28.91300 0.666 22.43944 125 GLU B CA 1
ATOM 1968 C CA B GLU B 1 128 ? 17.47600 4.02900 28.94000 0.334 22.53821 125 GLU B CA 1
ATOM 1969 C C . GLU B 1 128 ? 18.79800 4.65800 28.22500 1.000 19.40656 125 GLU B C 1
ATOM 1970 O O . GLU B 1 128 ? 18.95000 5.06900 27.03600 1.000 22.63179 125 GLU B O 1
ATOM 1981 N N . ILE B 1 129 ? 19.69300 5.00000 29.10800 1.000 19.76462 126 ILE B N 1
ATOM 1982 C CA . ILE B 1 129 ? 20.90000 5.66400 28.73900 1.000 21.35092 126 ILE B CA 1
ATOM 1983 C C . ILE B 1 129 ? 22.16400 4.84200 28.67500 1.000 24.38439 126 ILE B C 1
ATOM 1984 O O . ILE B 1 129 ? 22.49000 4.21300 29.60600 1.000 25.77881 126 ILE B O 1
ATOM 1989 N N . THR B 1 130 ? 22.83000 4.90200 27.53700 1.000 21.34102 127 THR B N 1
ATOM 1990 C CA . THR B 1 130 ? 24.06700 4.22600 27.29000 1.000 23.34261 127 THR B CA 1
ATOM 1991 C C . THR B 1 130 ? 25.14700 5.21500 26.89400 1.000 28.14850 127 THR B C 1
ATOM 1992 O O . THR B 1 130 ? 24.94700 6.02200 26.02700 1.000 24.58914 127 THR B O 1
ATOM 1996 N N . GLN B 1 131 ? 26.27400 5.14600 27.57800 1.000 22.26208 128 GLN B N 1
ATOM 1997 C CA . GLN B 1 131 ? 27.40300 5.99100 27.25100 1.000 25.91034 128 GLN B CA 1
ATOM 1998 C C . GLN B 1 131 ? 28.28100 5.28100 26.22600 1.000 30.79171 128 GLN B C 1
ATOM 1999 O O . GLN B 1 131 ? 28.81600 4.19700 26.50500 1.000 28.37193 128 GLN B O 1
ATOM 2005 N N . LEU B 1 132 ? 28.39000 5.83200 25.02100 1.000 26.73335 129 LEU B N 1
ATOM 2006 C CA . LEU B 1 132 ? 29.10900 5.21300 23.94300 1.000 33.16589 129 LEU B CA 1
ATOM 2007 C C . LEU B 1 132 ? 30.57600 5.44300 23.97000 1.000 39.89959 129 LEU B C 1
ATOM 2008 O O . LEU B 1 132 ? 31.33200 4.56300 23.61300 1.000 46.19448 129 LEU B O 1
ATOM 2013 N N . GLY B 1 133 ? 30.98100 6.61400 24.38600 1.000 32.81768 130 GLY B N 1
ATOM 2014 C CA . GLY B 1 133 ? 32.37600 6.95800 24.46000 1.000 45.84099 130 GLY B CA 1
ATOM 2015 C C . GLY B 1 133 ? 32.63100 8.38800 24.01000 1.000 47.64848 130 GLY B C 1
ATOM 2016 O O . GLY B 1 133 ? 32.00000 9.31400 24.52200 1.000 48.39529 130 GLY B O 1
ATOM 2017 N N . SER B 1 134 ? 33.58700 8.55600 23.11400 1.000 53.28575 131 SER B N 1
ATOM 2018 C CA . SER B 1 134 ? 33.96900 9.79100 22.44800 1.000 50.69795 131 SER B CA 1
ATOM 2019 C C . SER B 1 134 ? 33.63700 11.14000 22.98500 1.000 52.94985 131 SER B C 1
ATOM 2020 O O . SER B 1 134 ? 33.94800 12.13200 22.32900 1.000 58.79028 131 SER B O 1
#

Nearest PDB structures (foldseek):
  8uqf-assembly1_A  TM=1.008E+00  e=1.347E-21  synthetic construct
  8uqf-assembly2_B  TM=9.799E-01  e=1.417E-17  synthetic construct
  4lmi-assembly1_A  TM=8.517E-01  e=4.535E-05  Kribbella flavida DSM 17836
  1k41-assembly1_B  TM=8.111E-01  e=8.408E-05  Pseudomonas putida
  4k1u-assembly1_B  TM=8.387E-01  e=1.951E-04  Pseudomonas putida

Foldseek 3Di:
DVVVVVLVVVLVVQCQVCLLVVNVVSVLVQADQAAWEAAVVVRDIDGPVVVVVVSNVQVVQVKHKDWDDWDWPVGKIWTWMWIWGADPNRIWIKIKIWIFNWDPVTHTRYIYIHIDTDGD/DVQVVQVVVLVVQCQVCLLVVNLVSNVVQADQAAWEAAPVVRDIDGDVVVSVVSNVQVVQVKHKDWDDKDWDDDPPPQKTKIWIWMWIWGHVVIWIKIKIKIWIWGDDDPHIHTRYIYIYIDTDGD

Secondary structure (DSSP, 8-state):
-HHHHHHHHHHHHHHHHHHHHT-HHHHHHHEEEEEEEEETTTTEEE-HHHHHHHHHHHHHTT-EEEEEEEEE--EEEEEEEEEEEEETTEEEEEEEEEEEEEE---EEEEEEEEEEE---/-HHHHHHHHHHHHHHHHHHHT-HHHHHTTEEEEEEEEETTTTEEEEHHHHHHHHHHHHHTT-EEEEEEEEEEP-S-TTEEEEEEEEEEEEE--EEEEEEEEEEEEEEETTEEEEEEEEEEEEEEE-

B-factor: mean 33.11, std 11.67, range [17.42, 85.85]

Solvent-accessible surface area: 14424 Å² total; per-residue (Å²): 120,92,144,30,68,72,43,0,66,56,33,1,128,59,6,12,53,0,8,71,109,39,36,34,121,72,0,118,67,7,4,44,105,130,3,35,4,27,30,39,167,74,123,86,94,52,75,24,108,92,27,7,93,89,20,101,87,19,36,128,48,67,23,110,20,71,54,101,24,56,68,38,108,107,27,58,0,73,0,92,3,80,6,18,37,61,119,131,72,118,70,40,12,24,52,18,37,12,41,2,33,1,122,187,88,33,57,2,21,86,6,49,14,47,66,59,101,100,47,105,165,140,29,73,124,29,0,72,45,27,1,133,71,4,12,50,0,12,72,113,40,52,35,124,66,0,108,62,13,5,13,100,129,3,36,4,27,28,29,160,74,127,84,92,47,72,28,99,76,31,9,105,89,11,116,99,19,35,130,54,66,28,108,20,93,55,110,22,64,75,42,62,127,68,142,72,51,95,10,17,40,0,81,0,83,3,118,7,23,47,58,199,166,81,65,8,25,51,17,31,12,42,1,34,2,97,142,92,76,163,43,15,59,2,16,85,7,48,14,62,62,61,103,111,31,115